Protein 2WNP (pdb70)

Foldseek 3Di:
DLVPFAAFQLSVVVVPPQCWAWDWHAFPVRDIDIFTWDNDPPNTRWTWQWKFAAQPDQQQDAPVCQQCKDDDSVHTIGNHLQVQQRSQVPAFKKKKKWFAAPVGDIKIWIFRGWHFHDVVLQRAIATHHTDDMLLDDWCVVLHRAHKDHQVRAREQDPDRQCVQQRHIGSAHNGGQAGQSFHPPHFFADRFQRARHNDSHRHGGTHTNMIIMIIHRD

Secondary structure (DSSP, 8-state):
-TTTS-SSHHHHHHTT--S-EEEEEE-TTS-EEEEEEE-SGGGS-EEEEEEESSS-S-----HHHHHH-EE-TTS-EE--HHHHHHHHHSS-EEEEEEEE-TTS-EEEEEES-EEE--GGGTT-EEE--EEE-TT---SGGGTTPPPBBTTB--SSSSS-HHHHTTS-B--SSS-SEETTSB---EE-SSSS-BSEETTTT-TTEE-SEEEEEEEE-

Solvent-accessible surface area: 9055 Å² total; per-residue (Å²): 98,28,98,104,10,14,66,28,0,68,39,8,31,96,130,38,108,147,147,62,19,68,32,65,0,40,1,70,114,59,98,83,24,56,0,22,0,14,13,120,40,59,63,0,0,0,2,3,2,0,51,3,45,88,33,84,23,91,5,58,76,55,20,56,19,0,64,136,16,25,46,43,88,165,11,0,8,2,16,0,3,49,12,2,56,18,12,4,53,68,79,59,10,16,0,21,0,19,1,17,4,74,115,46,78,140,37,66,0,33,0,118,38,3,94,2,10,57,65,93,83,77,1,47,0,58,20,21,71,69,69,18,32,70,0,21,56,2,0,71,58,1,62,93,16,73,0,0,0,75,91,57,67,19,19,103,20,135,38,36,0,0,106,132,26,61,0,0,0,2,0,18,100,18,20,26,0,0,0,0,1,49,33,48,127,0,108,20,164,50,123,3,12,0,0,0,0,28,57,35,83,24,71,106,17,0,0,75,22,0,39,0,0,8,46,59,101

Structure (mmCIF, N/CA/C/O backbone):
data_2WNP
#
_entry.id   2WNP
#
_cell.length_a   73.550
_cell.length_b   73.550
_cell.length_c   124.760
_cell.angle_alpha   90.00
_cell.angle_beta   90.00
_cell.angle_gamma   120.00
#
_symmetry.space_group_name_H-M   'H 3'
#
loop_
_entity.id
_entity.type
_entity.pdbx_description
1 polymer FICOLIN-1
2 non-polymer 'CALCIUM ION'
3 non-polymer 'ISOPROPYL ALCOHOL'
4 water water
#
loop_
_atom_site.group_PDB
_atom_site.id
_atom_site.type_symbol
_atom_site.label_atom_id
_atom_site.label_alt_id
_atom_site.label_comp_id
_atom_site.label_asym_id
_atom_site.label_entity_id
_atom_site.label_seq_id
_atom_site.pdbx_PDB_ins_code
_atom_site.Cartn_x
_atom_site.Cartn_y
_atom_site.Cartn_z
_atom_site.occupancy
_atom_site.B_iso_or_equiv
_atom_site.auth_seq_id
_atom_site.auth_comp_id
_atom_site.auth_asym_id
_atom_site.auth_atom_id
_atom_site.pdbx_PDB_model_num
ATOM 1 N N . SER A 1 1 ? 29.161 -18.956 -7.260 1.00 23.59 81 SER F N 1
ATOM 2 C CA . SER A 1 1 ? 28.821 -17.541 -7.599 1.00 23.32 81 SER F CA 1
ATOM 3 C C . SER A 1 1 ? 27.389 -17.204 -7.186 1.00 22.90 81 SER F C 1
ATOM 4 O O . SER A 1 1 ? 26.643 -18.077 -6.736 1.00 22.95 81 SER F O 1
ATOM 7 N N . CYS A 1 2 ? 27.014 -15.936 -7.357 1.00 22.25 82 CYS F N 1
ATOM 8 C CA . CYS A 1 2 ? 25.689 -15.431 -6.980 1.00 22.25 82 CYS F CA 1
ATOM 9 C C . CYS A 1 2 ? 24.536 -16.147 -7.691 1.00 22.38 82 CYS F C 1
ATOM 10 O O . CYS A 1 2 ? 23.450 -16.299 -7.127 1.00 22.58 82 CYS F O 1
ATOM 13 N N . ALA A 1 3 ? 24.782 -16.594 -8.922 1.00 22.55 83 ALA F N 1
ATOM 14 C CA . ALA A 1 3 ? 23.764 -17.268 -9.727 1.00 22.72 83 ALA F CA 1
ATOM 15 C C . ALA A 1 3 ? 23.219 -18.541 -9.077 1.00 22.59 83 ALA F C 1
ATOM 16 O O . ALA A 1 3 ? 22.031 -18.841 -9.194 1.00 23.26 83 ALA F O 1
ATOM 18 N N . THR A 1 4 ? 24.089 -19.278 -8.387 1.00 22.00 84 THR F N 1
ATOM 19 C CA . THR A 1 4 ? 23.730 -20.581 -7.818 1.00 21.44 84 THR F CA 1
ATOM 20 C C . THR A 1 4 ? 24.001 -20.674 -6.317 1.00 20.77 84 THR F C 1
ATOM 21 O O . THR A 1 4 ? 23.682 -21.688 -5.689 1.00 21.27 84 THR F O 1
ATOM 25 N N . GLY A 1 5 ? 24.594 -19.627 -5.750 1.00 19.70 85 GLY F N 1
ATOM 26 C CA . GLY A 1 5 ? 25.015 -19.642 -4.349 1.00 17.80 85 GLY F CA 1
ATOM 27 C C . GLY A 1 5 ? 23.866 -19.546 -3.361 1.00 16.47 85 GLY F C 1
ATOM 28 O O . GLY A 1 5 ? 22.780 -19.066 -3.699 1.00 16.65 85 GLY F O 1
ATOM 29 N N . PRO A 1 6 ? 24.103 -19.989 -2.113 1.00 15.11 86 PRO F N 1
ATOM 30 C CA . PRO A 1 6 ? 23.058 -19.916 -1.094 1.00 14.04 86 PRO F CA 1
ATOM 31 C C . PRO A 1 6 ? 22.799 -18.465 -0.683 1.00 13.43 86 PRO F C 1
ATOM 32 O O . PRO A 1 6 ? 23.715 -17.635 -0.749 1.00 12.91 86 PRO F O 1
ATOM 36 N N A ARG A 1 7 ? 21.568 -18.174 -0.267 0.50 13.46 87 ARG F N 1
ATOM 37 N N B ARG A 1 7 ? 21.564 -18.185 -0.268 0.50 13.26 87 ARG F N 1
ATOM 38 C CA A ARG A 1 7 ? 21.186 -16.820 0.148 0.50 13.61 87 ARG F CA 1
ATOM 39 C CA B ARG A 1 7 ? 21.132 -16.842 0.138 0.50 13.23 87 ARG F CA 1
ATOM 40 C C A ARG A 1 7 ? 21.250 -16.665 1.664 0.50 13.25 87 ARG F C 1
ATOM 41 C C B ARG A 1 7 ? 21.136 -16.673 1.656 0.50 13.00 87 ARG F C 1
ATOM 42 O O A ARG A 1 7 ? 21.321 -15.546 2.180 0.50 13.44 87 ARG F O 1
ATOM 43 O O B ARG A 1 7 ? 21.052 -15.554 2.168 0.50 13.03 87 ARG F O 1
ATOM 58 N N . ASN A 1 8 ? 21.207 -17.793 2.370 1.00 12.57 88 ASN F N 1
ATOM 59 C CA . ASN A 1 8 ? 21.121 -17.804 3.825 1.00 11.98 88 ASN F CA 1
ATOM 60 C C . ASN A 1 8 ? 21.487 -19.192 4.334 1.00 11.46 88 ASN F C 1
ATOM 61 O O . ASN A 1 8 ? 21.806 -20.090 3.543 1.00 11.59 88 ASN F O 1
ATOM 66 N N . CYS A 1 9 ? 21.437 -19.366 5.648 1.00 11.18 89 CYS F N 1
ATOM 67 C CA . CYS A 1 9 ? 21.843 -20.624 6.261 1.00 11.25 89 CYS F CA 1
ATOM 68 C C . CYS A 1 9 ? 20.849 -21.762 6.070 1.00 11.64 89 CYS F C 1
ATOM 69 O O . CYS A 1 9 ? 21.222 -22.934 6.146 1.00 11.33 89 CYS F O 1
ATOM 72 N N . LYS A 1 10 ? 19.585 -21.429 5.820 1.00 11.93 90 LYS F N 1
ATOM 73 C CA . LYS A 1 10 ? 18.596 -22.460 5.496 1.00 12.44 90 LYS F CA 1
ATOM 74 C C . LYS A 1 10 ? 18.900 -23.106 4.143 1.00 12.19 90 LYS F C 1
ATOM 75 O O . LYS A 1 10 ? 18.816 -24.324 4.018 1.00 12.42 90 LYS F O 1
ATOM 81 N N . ASP A 1 11 ? 19.285 -22.307 3.151 1.00 12.32 91 ASP F N 1
ATOM 82 C CA . ASP A 1 11 ? 19.750 -22.862 1.878 1.00 12.86 91 ASP F CA 1
ATOM 83 C C . ASP A 1 11 ? 20.912 -23.824 2.106 1.00 12.63 91 ASP F C 1
ATOM 84 O O . ASP A 1 11 ? 20.945 -24.907 1.526 1.00 13.41 91 ASP F O 1
ATOM 89 N N . LEU A 1 12 ? 21.857 -23.433 2.962 1.00 12.36 92 LEU F N 1
ATOM 90 C CA . LEU A 1 12 ? 23.022 -24.270 3.258 1.00 12.60 92 LEU F CA 1
ATOM 91 C C . LEU A 1 12 ? 22.626 -25.574 3.948 1.00 12.58 92 LEU F C 1
ATOM 92 O O . LEU A 1 12 ? 23.122 -26.642 3.589 1.00 12.42 92 LEU F O 1
ATOM 97 N N . LEU A 1 13 ? 21.718 -25.498 4.919 1.00 12.77 93 LEU F N 1
ATOM 98 C CA . LEU A 1 13 ? 21.203 -26.710 5.562 1.00 13.02 93 LEU F CA 1
ATOM 99 C C . LEU A 1 13 ? 20.562 -27.656 4.539 1.00 13.77 93 LEU F C 1
ATOM 100 O O . LEU A 1 13 ? 20.782 -28.873 4.582 1.00 13.83 93 LEU F O 1
ATOM 105 N N . ASP A 1 14 ? 19.794 -27.086 3.614 1.00 14.75 94 ASP F N 1
ATOM 106 C CA . ASP A 1 14 ? 19.110 -27.863 2.578 1.00 15.93 94 ASP F CA 1
ATOM 107 C C . ASP A 1 14 ? 20.094 -28.575 1.655 1.00 16.20 94 ASP F C 1
ATOM 108 O O . ASP A 1 14 ? 19.757 -29.610 1.075 1.00 17.00 94 ASP F O 1
ATOM 113 N N . ARG A 1 15 ? 21.295 -28.014 1.521 1.00 16.15 95 ARG F N 1
ATOM 114 C CA . ARG A 1 15 ? 22.359 -28.584 0.688 1.00 17.10 95 ARG F CA 1
ATOM 115 C C . ARG A 1 15 ? 23.267 -29.561 1.454 1.00 16.37 95 ARG F C 1
ATOM 116 O O . ARG A 1 15 ? 24.269 -30.036 0.910 1.00 17.11 95 ARG F O 1
ATOM 124 N N . GLY A 1 16 ? 22.925 -29.843 2.711 1.00 15.82 96 GLY F N 1
ATOM 125 C CA . GLY A 1 16 ? 23.624 -30.859 3.503 1.00 15.12 96 GLY F CA 1
ATOM 126 C C . GLY A 1 16 ? 24.774 -30.388 4.382 1.00 14.29 96 GLY F C 1
ATOM 127 O O . GLY A 1 16 ? 25.649 -31.182 4.739 1.00 14.49 96 GLY F O 1
ATOM 128 N N . TYR A 1 17 ? 24.783 -29.105 4.734 1.00 13.65 97 TYR F N 1
ATOM 129 C CA . TYR A 1 17 ? 25.742 -28.584 5.711 1.00 12.92 97 TYR F CA 1
ATOM 130 C C . TYR A 1 17 ? 25.104 -28.706 7.090 1.00 12.00 97 TYR F C 1
ATOM 131 O O . TYR A 1 17 ? 24.242 -27.899 7.457 1.00 12.25 97 TYR F O 1
ATOM 140 N N . PHE A 1 18 ? 25.501 -29.733 7.841 1.00 10.83 98 PHE F N 1
ATOM 141 C CA . PHE A 1 18 ? 24.812 -30.076 9.085 1.00 10.35 98 PHE F CA 1
ATOM 142 C C . PHE A 1 18 ? 25.482 -29.597 10.368 1.00 9.25 98 PHE F C 1
ATOM 143 O O . PHE A 1 18 ? 24.901 -29.704 11.445 1.00 9.38 98 PHE F O 1
ATOM 151 N N . LEU A 1 19 ? 26.708 -29.092 10.261 1.00 8.17 99 LEU F N 1
ATOM 152 C CA . LEU A 1 19 ? 27.425 -28.570 11.421 1.00 7.74 99 LEU F CA 1
ATOM 153 C C . LEU A 1 19 ? 27.400 -27.052 11.412 1.00 7.74 99 LEU F C 1
ATOM 154 O O . LEU A 1 19 ? 27.547 -26.420 10.362 1.00 8.21 99 LEU F O 1
ATOM 159 N N . SER A 1 20 ? 27.236 -26.473 12.592 1.00 7.52 100 SER F N 1
ATOM 160 C CA . SER A 1 20 ? 27.296 -25.018 12.710 1.00 7.41 100 SER F CA 1
ATOM 161 C C . SER A 1 20 ? 28.681 -24.497 12.314 1.00 7.64 100 SER F C 1
ATOM 162 O O . SER A 1 20 ? 29.695 -25.173 12.514 1.00 8.43 100 SER F O 1
ATOM 165 N N . GLY A 1 21 ? 28.723 -23.302 11.737 1.00 7.75 101 GLY F N 1
ATOM 166 C CA . GLY A 1 21 ? 29.994 -22.697 11.348 1.00 8.03 101 GLY F CA 1
ATOM 167 C C . GLY A 1 21 ? 29.816 -21.604 10.329 1.00 7.95 101 GLY F C 1
ATOM 168 O O . GLY A 1 21 ? 28.689 -21.304 9.925 1.00 7.87 101 GLY F O 1
ATOM 169 N N . TRP A 1 22 ? 30.936 -21.025 9.910 1.00 7.77 102 TRP F N 1
ATOM 170 C CA . TRP A 1 22 ? 30.929 -19.875 9.005 1.00 8.38 102 TRP F CA 1
ATOM 171 C C . TRP A 1 22 ? 30.930 -20.309 7.542 1.00 9.11 102 TRP F C 1
ATOM 172 O O . TRP A 1 22 ? 31.733 -21.150 7.131 1.00 9.75 102 TRP F O 1
ATOM 183 N N . HIS A 1 23 ? 30.008 -19.743 6.773 1.00 9.67 103 HIS F N 1
ATOM 184 C CA . HIS A 1 23 ? 29.820 -20.094 5.372 1.00 10.87 103 HIS F CA 1
ATOM 185 C C . HIS A 1 23 ? 29.568 -18.815 4.566 1.00 11.19 103 HIS F C 1
ATOM 186 O O . HIS A 1 23 ? 29.064 -17.827 5.100 1.00 11.26 103 HIS F O 1
ATOM 193 N N . THR A 1 24 ? 29.896 -18.842 3.277 1.00 11.65 104 THR F N 1
ATOM 194 C CA . THR A 1 24 ? 29.612 -17.727 2.376 1.00 12.21 104 THR F CA 1
ATOM 195 C C . THR A 1 24 ? 28.179 -17.799 1.856 1.00 11.82 104 THR F C 1
ATOM 196 O O . THR A 1 24 ? 27.728 -18.851 1.389 1.00 12.03 104 THR F O 1
ATOM 200 N N A ILE A 1 25 ? 27.469 -16.676 1.953 0.50 11.30 105 ILE F N 1
ATOM 201 N N B ILE A 1 25 ? 27.459 -16.684 1.964 0.50 11.34 105 ILE F N 1
ATOM 202 C CA A ILE A 1 25 ? 26.159 -16.516 1.320 0.50 11.25 105 ILE F CA 1
ATOM 203 C CA B ILE A 1 25 ? 26.162 -16.531 1.304 0.50 11.32 105 ILE F CA 1
ATOM 204 C C A ILE A 1 25 ? 26.192 -15.303 0.389 0.50 11.15 105 ILE F C 1
ATOM 205 C C B ILE A 1 25 ? 26.197 -15.313 0.381 0.50 11.19 105 ILE F C 1
ATOM 206 O O A ILE A 1 25 ? 27.120 -14.494 0.452 0.50 11.00 105 ILE F O 1
ATOM 207 O O B ILE A 1 25 ? 27.128 -14.508 0.446 0.50 11.03 105 ILE F O 1
ATOM 216 N N . TYR A 1 26 ? 25.184 -15.192 -0.474 1.00 11.26 106 TYR F N 1
ATOM 217 C CA . TYR A 1 26 ? 25.082 -14.076 -1.413 1.00 11.82 106 TYR F CA 1
ATOM 218 C C . TYR A 1 26 ? 23.852 -13.257 -1.093 1.00 11.82 106 TYR F C 1
ATOM 219 O O . TYR A 1 26 ? 22.732 -13.767 -1.085 1.00 12.39 106 TYR F O 1
ATOM 228 N N . LEU A 1 27 ? 24.083 -11.983 -0.801 1.00 11.60 107 LEU F N 1
ATOM 229 C CA . LEU A 1 27 ? 23.011 -11.050 -0.484 1.00 12.12 107 LEU F CA 1
ATOM 230 C C . LEU A 1 27 ? 22.208 -10.712 -1.756 1.00 12.80 107 LEU F C 1
ATOM 231 O O . LEU A 1 27 ? 22.631 -11.066 -2.861 1.00 12.52 107 LEU F O 1
ATOM 236 N N . PRO A 1 28 ? 21.027 -10.079 -1.608 1.00 13.49 108 PRO F N 1
ATOM 237 C CA . PRO A 1 28 ? 20.177 -9.804 -2.781 1.00 13.94 108 PRO F CA 1
ATOM 238 C C . PRO A 1 28 ? 20.846 -9.092 -3.969 1.00 14.17 108 PRO F C 1
ATOM 239 O O . PRO A 1 28 ? 20.493 -9.373 -5.119 1.00 14.99 108 PRO F O 1
ATOM 243 N N . ASP A 1 29 ? 21.796 -8.195 -3.706 1.00 14.29 109 ASP F N 1
ATOM 244 C CA . ASP A 1 29 ? 22.518 -7.497 -4.778 1.00 14.54 109 ASP F CA 1
ATOM 245 C C . ASP A 1 29 ? 23.793 -8.228 -5.216 1.00 14.34 109 ASP F C 1
ATOM 246 O O . ASP A 1 29 ? 24.622 -7.672 -5.951 1.00 15.01 109 ASP F O 1
ATOM 251 N N . CYS A 1 30 ? 23.935 -9.468 -4.736 1.00 14.00 110 CYS F N 1
ATOM 252 C CA . CYS A 1 30 ? 25.047 -10.379 -5.051 1.00 13.82 110 CYS F CA 1
ATOM 253 C C . CYS A 1 30 ? 26.312 -10.193 -4.223 1.00 13.25 110 CYS F C 1
ATOM 254 O O . CYS A 1 30 ? 27.293 -10.913 -4.429 1.00 13.05 110 CYS F O 1
ATOM 257 N N . ARG A 1 31 ? 26.297 -9.242 -3.294 1.00 12.82 111 ARG F N 1
ATOM 258 C CA . ARG A 1 31 ? 27.446 -9.052 -2.418 1.00 12.54 111 ARG F CA 1
ATOM 259 C C . ARG A 1 31 ? 27.657 -10.310 -1.565 1.00 12.28 111 ARG F C 1
ATOM 260 O 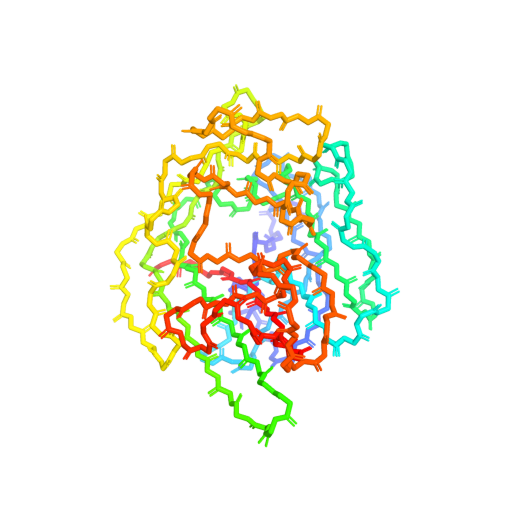O . ARG A 1 31 ? 26.733 -10.736 -0.872 1.00 11.98 111 ARG F O 1
ATOM 268 N N . PRO A 1 32 ? 28.854 -10.920 -1.642 1.00 12.39 112 PRO F N 1
ATOM 269 C CA . PRO A 1 32 ? 29.112 -12.091 -0.802 1.00 12.29 112 PRO F CA 1
ATOM 270 C C . PRO A 1 32 ? 29.381 -11.695 0.648 1.00 11.67 112 PRO F C 1
ATOM 271 O O . PRO A 1 32 ? 30.021 -10.679 0.901 1.00 12.23 112 PRO F O 1
ATOM 275 N N . LEU A 1 33 ? 28.882 -12.499 1.583 1.00 10.74 113 LEU F N 1
ATOM 276 C CA . LEU A 1 33 ? 29.088 -12.254 3.009 1.00 9.87 113 LEU F CA 1
ATOM 277 C C . LEU A 1 33 ? 29.315 -13.573 3.734 1.00 9.88 113 LEU F C 1
ATOM 278 O O . LEU A 1 33 ? 28.591 -14.534 3.506 1.00 10.40 113 LEU F O 1
ATOM 283 N N . THR A 1 34 ? 30.320 -13.596 4.606 1.00 9.91 114 THR F N 1
ATOM 284 C CA . THR A 1 34 ? 30.568 -14.762 5.456 1.00 10.06 114 THR F CA 1
ATOM 285 C C . THR A 1 34 ? 29.716 -14.649 6.720 1.00 9.14 114 THR F C 1
ATOM 286 O O . THR A 1 34 ? 29.821 -13.667 7.458 1.00 9.41 114 THR F O 1
ATOM 290 N N . VAL A 1 35 ? 28.865 -15.648 6.941 1.00 8.89 115 VAL F N 1
ATOM 291 C CA . VAL A 1 35 ? 27.932 -15.633 8.075 1.00 8.61 115 VAL F CA 1
ATOM 292 C C . VAL A 1 35 ? 28.031 -16.895 8.914 1.00 8.19 115 VAL F C 1
ATOM 293 O O . VAL A 1 35 ? 28.473 -17.943 8.440 1.00 8.51 115 VAL F O 1
ATOM 297 N N . LEU A 1 36 ? 27.636 -16.777 10.179 1.00 7.75 116 LEU F N 1
ATOM 298 C CA . LEU A 1 36 ? 27.579 -17.913 11.080 1.00 7.32 116 LEU F CA 1
ATOM 299 C C . LEU A 1 36 ? 26.224 -18.609 11.006 1.00 7.83 116 LEU F C 1
ATOM 300 O O . LEU A 1 36 ? 25.178 -18.004 11.287 1.00 8.30 116 LEU F O 1
ATOM 305 N N . CYS A 1 37 ? 26.258 -19.888 10.659 1.00 7.91 117 CYS F N 1
ATOM 306 C CA . CYS A 1 37 ? 25.060 -20.720 10.639 1.00 8.47 117 CYS F CA 1
ATOM 307 C C . CYS A 1 37 ? 24.950 -21.559 11.894 1.00 8.32 117 CYS F C 1
ATOM 308 O O . CYS A 1 37 ? 25.891 -22.268 12.248 1.00 9.23 117 CYS F O 1
ATOM 311 N N . ASP A 1 38 ? 23.805 -21.471 12.568 1.00 8.18 118 ASP F N 1
ATOM 312 C CA . ASP A 1 38 ? 23.481 -22.377 13.659 1.00 8.58 118 ASP F CA 1
ATOM 313 C C . ASP A 1 38 ? 22.625 -23.500 13.069 1.00 8.93 118 ASP F C 1
ATOM 314 O O . ASP A 1 38 ? 21.430 -23.314 12.785 1.00 9.24 118 ASP F O 1
ATOM 319 N N . MET A 1 39 ? 23.256 -24.651 12.862 1.00 9.53 119 MET F N 1
ATOM 320 C CA . MET A 1 39 ? 22.593 -25.805 12.244 1.00 10.14 119 MET F CA 1
ATOM 321 C C . MET A 1 39 ? 22.031 -26.769 13.277 1.00 11.14 119 MET F C 1
ATOM 322 O O . MET A 1 39 ? 21.423 -27.781 12.913 1.00 11.68 119 MET F O 1
ATOM 327 N N . ASP A 1 40 ? 22.208 -26.446 14.553 1.00 12.12 120 ASP F N 1
ATOM 328 C CA . ASP A 1 40 ? 21.836 -27.344 15.639 1.00 13.98 120 ASP F CA 1
ATOM 329 C C . ASP A 1 40 ? 20.517 -26.941 16.304 1.00 14.32 120 ASP F C 1
ATOM 330 O O . ASP A 1 40 ? 19.569 -27.734 16.359 1.00 15.36 120 ASP F O 1
ATOM 335 N N . THR A 1 41 ? 20.446 -25.709 16.794 1.00 14.09 121 THR F N 1
ATOM 336 C CA . THR A 1 41 ? 19.303 -25.275 17.598 1.00 13.92 121 THR F CA 1
ATOM 337 C C . THR A 1 41 ? 18.007 -25.305 16.798 1.00 13.56 121 THR F C 1
ATOM 338 O O . THR A 1 41 ? 17.950 -24.793 15.683 1.00 12.96 121 THR F O 1
ATOM 342 N N . ASP A 1 42 ? 16.983 -25.931 17.384 1.00 13.73 122 ASP F N 1
ATOM 343 C CA . ASP A 1 42 ? 15.604 -25.814 16.919 1.00 14.21 122 ASP F CA 1
ATOM 344 C C . ASP A 1 42 ? 15.498 -26.012 15.402 1.00 14.25 122 ASP F C 1
ATOM 345 O O . ASP A 1 42 ? 15.003 -25.151 14.680 1.00 14.74 122 ASP F O 1
ATOM 350 N N . GLY A 1 43 ? 15.987 -27.156 14.926 1.00 13.98 123 GLY F N 1
ATOM 351 C CA . GLY A 1 43 ? 15.899 -27.505 13.504 1.00 14.00 123 GLY F CA 1
ATOM 352 C C . GLY A 1 43 ? 17.018 -27.010 12.596 1.00 13.60 123 GLY F C 1
ATOM 353 O O . GLY A 1 43 ? 17.138 -27.448 11.450 1.00 14.42 123 GLY F O 1
ATOM 354 N N . GLY A 1 44 ? 17.838 -26.089 13.092 1.00 12.90 124 GLY F N 1
ATOM 355 C CA . GLY A 1 44 ? 18.945 -25.553 12.305 1.00 12.62 124 GLY F CA 1
ATOM 356 C C . GLY A 1 44 ? 18.523 -24.596 11.211 1.00 12.14 124 GLY F C 1
ATOM 357 O O . GLY A 1 44 ? 17.341 -24.255 11.086 1.00 12.75 124 GLY F O 1
ATOM 358 N N . GLY A 1 45 ? 19.490 -24.159 10.413 1.00 11.79 125 GLY F N 1
ATOM 359 C CA . GLY A 1 45 ? 19.233 -23.230 9.325 1.00 11.29 125 GLY F CA 1
ATOM 360 C C . GLY A 1 45 ? 19.114 -21.769 9.730 1.00 10.41 125 GLY F C 1
ATOM 361 O O . GLY A 1 45 ? 18.626 -20.952 8.952 1.00 10.85 125 GLY F O 1
ATOM 362 N N . TRP A 1 46 ? 19.572 -21.442 10.941 1.00 9.67 126 TRP F N 1
ATOM 363 C CA . TRP A 1 46 ? 19.541 -20.068 11.459 1.00 9.39 126 TRP F CA 1
ATOM 364 C C . TRP A 1 46 ? 20.824 -19.300 11.111 1.00 9.01 126 TRP F C 1
ATOM 365 O O . TRP A 1 46 ? 21.942 -19.815 11.274 1.00 9.70 126 TRP F O 1
ATOM 376 N N . THR A 1 47 ? 20.665 -18.068 10.638 1.00 8.68 127 THR F N 1
ATOM 377 C CA . THR A 1 47 ? 21.792 -17.183 10.383 1.00 9.06 127 THR F CA 1
ATOM 378 C C . THR A 1 47 ? 21.948 -16.289 11.609 1.00 8.81 127 THR F C 1
ATOM 379 O O . THR A 1 47 ? 21.029 -15.530 11.948 1.00 8.43 127 THR F O 1
ATOM 383 N N . VAL A 1 48 ? 23.100 -16.384 12.278 1.00 8.09 128 VAL F N 1
ATOM 384 C CA . VAL A 1 48 ? 23.329 -15.688 13.547 1.00 8.38 128 VAL F CA 1
ATOM 385 C C . VAL A 1 48 ? 23.900 -14.297 13.290 1.00 7.90 128 VAL F C 1
ATOM 386 O O . VAL A 1 48 ? 24.962 -14.168 12.658 1.00 8.57 128 VAL F O 1
ATOM 390 N N . PHE A 1 49 ? 23.222 -13.256 13.777 1.00 7.22 129 PHE F N 1
ATOM 391 C CA . PHE A 1 49 ? 23.724 -11.896 13.567 1.00 7.29 129 PHE F CA 1
ATOM 392 C C . PHE A 1 49 ? 24.273 -11.213 14.812 1.00 7.01 129 PHE F C 1
ATOM 393 O O . PHE A 1 49 ? 24.867 -10.135 14.711 1.00 6.88 129 PHE F O 1
ATOM 401 N N . GLN A 1 50 ? 24.080 -11.826 15.979 1.00 6.80 130 GLN F N 1
ATOM 402 C CA . GLN A 1 50 ? 24.641 -11.308 17.229 1.00 6.97 130 GLN F CA 1
ATOM 403 C C . GLN A 1 50 ? 25.028 -12.488 18.098 1.00 6.91 130 GLN F C 1
ATOM 404 O O . GLN A 1 50 ? 24.280 -13.463 18.196 1.00 7.23 130 GLN F O 1
ATOM 410 N N A ARG A 1 51 ? 26.203 -12.382 18.713 0.50 7.79 131 ARG F N 1
ATOM 411 N N B ARG A 1 51 ? 26.200 -12.403 18.723 0.50 7.26 131 ARG F N 1
ATOM 412 C CA A ARG A 1 51 ? 26.678 -13.385 19.653 0.50 8.76 131 ARG F CA 1
ATOM 413 C CA B ARG A 1 51 ? 26.643 -13.443 19.650 0.50 7.69 131 ARG F CA 1
ATOM 414 C C A ARG A 1 51 ? 27.429 -12.712 20.794 0.50 8.80 131 ARG F C 1
ATOM 415 C C B ARG A 1 51 ? 27.490 -12.858 20.776 0.50 8.15 131 ARG F C 1
ATOM 416 O O A ARG A 1 51 ? 28.316 -11.877 20.568 0.50 8.92 131 ARG F O 1
ATOM 417 O O B ARG A 1 51 ? 28.524 -12.241 20.512 0.50 8.26 131 ARG F O 1
ATOM 432 N N . ARG A 1 52 ? 27.038 -13.056 22.020 1.00 8.72 132 ARG F N 1
ATOM 433 C CA . ARG A 1 52 ? 27.792 -12.703 23.242 1.00 9.48 132 ARG F CA 1
ATOM 434 C C . ARG A 1 52 ? 28.000 -14.022 23.996 1.00 9.70 132 ARG F C 1
ATOM 435 O O . ARG A 1 52 ? 27.092 -14.868 24.029 1.00 9.39 132 ARG F O 1
ATOM 443 N N A MET A 1 53 ? 29.148 -14.165 24.656 0.50 10.50 133 MET F N 1
ATOM 444 N N B MET A 1 53 ? 29.189 -14.207 24.569 0.50 9.78 133 MET F N 1
ATOM 445 C CA A MET A 1 53 ? 29.475 -15.413 25.353 0.50 12.34 133 MET F CA 1
ATOM 446 C CA B MET A 1 53 ? 29.480 -15.438 25.310 0.50 10.50 133 MET F CA 1
ATOM 447 C C A MET A 1 53 ? 30.445 -15.261 26.529 0.50 11.49 133 MET F C 1
ATOM 448 C C B MET A 1 53 ? 30.618 -15.388 26.345 0.50 10.71 133 MET F C 1
ATOM 449 O O A MET A 1 53 ? 30.420 -16.065 27.471 0.50 11.34 133 MET F O 1
ATOM 450 O O B MET A 1 53 ? 30.846 -16.385 27.039 0.50 10.51 133 MET F O 1
ATOM 459 N N . ASP A 1 54 ? 31.302 -14.247 26.471 1.00 10.95 134 ASP F N 1
ATOM 460 C CA . ASP A 1 54 ? 32.389 -14.116 27.468 1.00 11.58 134 ASP F CA 1
ATOM 461 C C . ASP A 1 54 ? 32.847 -12.712 27.841 1.00 11.59 134 ASP F C 1
ATOM 462 O O . ASP A 1 54 ? 33.712 -12.562 28.708 1.00 12.29 134 ASP F O 1
ATOM 467 N N . GLY A 1 55 ? 32.299 -11.683 27.201 1.00 10.88 135 GLY F N 1
ATOM 468 C CA . GLY A 1 55 ? 32.682 -10.309 27.507 1.00 10.98 135 GLY F CA 1
ATOM 469 C C . GLY A 1 55 ? 34.007 -9.844 26.937 1.00 11.43 135 GLY F C 1
ATOM 470 O O . GLY A 1 55 ? 34.492 -8.766 27.291 1.00 12.01 135 GLY F O 1
ATOM 471 N N . SER A 1 56 ? 34.577 -10.642 26.038 1.00 11.06 136 SER F N 1
ATOM 472 C CA . SER A 1 56 ? 35.855 -10.307 25.403 1.00 12.00 136 SER F CA 1
ATOM 473 C C . SER A 1 56 ? 35.785 -9.113 24.453 1.00 11.99 136 SER F C 1
ATOM 474 O O . SER A 1 56 ? 36.805 -8.464 24.210 1.00 13.01 136 SER F O 1
ATOM 477 N N . VAL A 1 57 ? 34.600 -8.836 23.908 1.00 11.70 137 VAL F N 1
ATOM 478 C CA . VAL A 1 57 ? 34.419 -7.761 22.937 1.00 11.19 137 VAL F CA 1
ATOM 479 C C . VAL A 1 57 ? 33.606 -6.597 23.519 1.00 11.42 137 VAL F C 1
ATOM 480 O O . VAL A 1 57 ? 32.566 -6.796 24.138 1.00 11.08 137 VAL F O 1
ATOM 484 N N . ASP A 1 58 ? 34.107 -5.381 23.319 1.00 11.46 138 ASP F N 1
ATOM 485 C CA . ASP A 1 58 ? 33.410 -4.154 23.708 1.00 11.66 138 ASP F CA 1
ATOM 486 C C . ASP A 1 58 ? 32.231 -3.918 22.762 1.00 11.04 138 ASP F C 1
ATOM 487 O O . ASP A 1 58 ? 32.422 -3.796 21.554 1.00 11.70 138 ASP F O 1
ATOM 492 N N . PHE A 1 59 ? 31.014 -3.864 23.313 1.00 10.30 139 PHE F N 1
ATOM 493 C CA . PHE A 1 59 ? 29.800 -3.575 22.534 1.00 9.90 139 PHE F CA 1
ATOM 494 C C . PHE A 1 59 ? 29.308 -2.124 22.638 1.00 9.78 139 PHE F C 1
ATOM 495 O O . PHE A 1 59 ? 28.330 -1.754 21.991 1.00 9.61 139 PHE F O 1
ATOM 50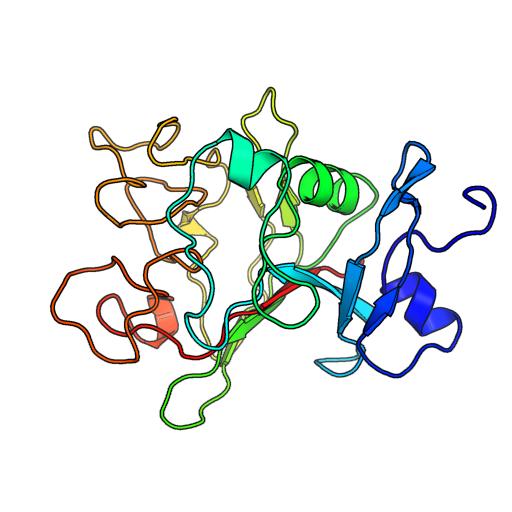3 N N . TYR A 1 60 ? 29.994 -1.302 23.432 1.00 10.00 1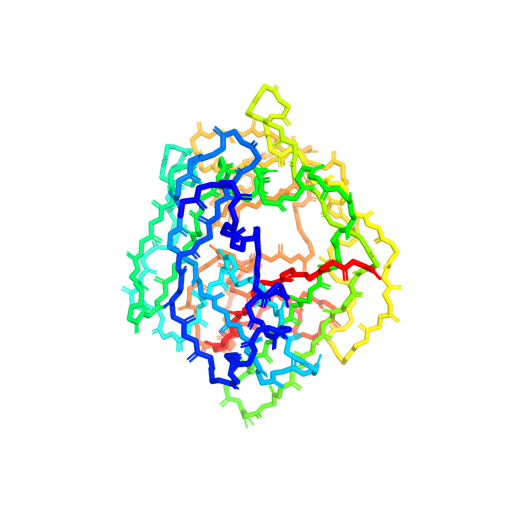40 TYR F N 1
ATOM 504 C CA . TYR A 1 60 ? 29.572 0.088 23.600 1.00 10.30 140 TYR F CA 1
ATOM 505 C C . TYR A 1 60 ? 30.194 0.943 22.501 1.00 10.64 140 TYR F C 1
ATOM 506 O O . TYR A 1 60 ? 31.127 1.726 22.735 1.00 10.95 140 TYR F O 1
ATOM 515 N N . ARG A 1 61 ? 29.673 0.769 21.290 1.00 10.57 141 ARG F N 1
ATOM 516 C CA . ARG A 1 61 ? 30.274 1.332 20.085 1.00 11.26 141 ARG F CA 1
ATOM 517 C C . ARG A 1 61 ? 29.356 2.301 19.356 1.00 11.39 141 ARG F C 1
ATOM 518 O O . ARG A 1 61 ? 28.151 2.364 19.639 1.00 10.96 141 ARG F O 1
ATOM 526 N N . ASP A 1 62 ? 29.939 3.049 18.416 1.00 11.44 142 ASP F N 1
ATOM 527 C CA . ASP A 1 62 ? 29.222 4.099 17.703 1.00 11.98 142 ASP F CA 1
ATOM 528 C C . ASP A 1 62 ? 28.440 3.615 16.477 1.00 11.53 142 ASP F C 1
ATOM 529 O O . ASP A 1 62 ? 28.461 2.422 16.129 1.00 11.50 142 ASP F O 1
ATOM 534 N N . TRP A 1 63 ? 27.757 4.560 15.831 1.00 11.02 143 TRP F N 1
ATOM 535 C CA . TRP A 1 63 ? 26.905 4.283 14.679 1.00 10.70 143 TRP F CA 1
ATOM 536 C C . TRP A 1 63 ? 27.659 3.564 13.566 1.00 10.87 143 TRP F C 1
ATOM 537 O O . TRP A 1 63 ? 27.170 2.576 13.011 1.00 11.10 143 TRP F O 1
ATOM 548 N N . ALA A 1 64 ? 28.847 4.069 13.247 1.00 11.27 144 ALA F N 1
ATOM 549 C CA . ALA A 1 64 ? 29.661 3.502 12.182 1.00 11.09 144 ALA F CA 1
ATOM 550 C C . ALA A 1 64 ? 30.014 2.037 12.454 1.00 10.53 144 ALA F C 1
ATOM 551 O O . ALA A 1 64 ? 29.950 1.199 11.547 1.00 10.96 144 ALA F O 1
ATOM 553 N N . ALA A 1 65 ? 30.367 1.738 13.702 1.00 10.08 145 ALA F N 1
ATOM 554 C CA . ALA A 1 65 ? 30.712 0.370 14.096 1.00 9.84 145 ALA F CA 1
ATOM 555 C C . ALA A 1 65 ? 29.525 -0.584 13.951 1.00 9.55 145 ALA F C 1
ATOM 556 O O . ALA A 1 65 ? 29.669 -1.683 13.404 1.00 10.23 145 ALA F O 1
ATOM 558 N N . TYR A 1 66 ? 28.355 -0.159 14.433 1.00 8.71 146 TYR F N 1
ATOM 559 C CA . TYR A 1 66 ? 27.160 -0.990 14.317 1.00 8.80 146 TYR F CA 1
ATOM 560 C C . TYR A 1 66 ? 26.685 -1.125 12.878 1.00 9.19 146 TYR F C 1
ATOM 561 O O . TYR A 1 66 ? 26.106 -2.143 12.506 1.00 9.37 146 TYR F O 1
ATOM 570 N N . LYS A 1 67 ? 26.932 -0.094 12.073 1.00 9.82 147 LYS F N 1
ATOM 571 C CA . LYS A 1 67 ? 26.573 -0.100 10.664 1.00 9.99 147 LYS F CA 1
ATOM 572 C C . LYS A 1 67 ? 27.360 -1.163 9.880 1.00 9.77 147 LYS F C 1
ATOM 573 O O . LYS A 1 67 ? 26.778 -1.921 9.096 1.00 10.06 147 LYS F O 1
ATOM 579 N N . GLN A 1 68 ? 28.669 -1.226 10.118 1.00 9.87 148 GLN F N 1
ATOM 580 C CA . GLN A 1 68 ? 29.527 -2.141 9.360 1.00 10.46 148 GLN F CA 1
ATOM 581 C C . GLN A 1 68 ? 29.727 -3.523 9.991 1.00 9.70 148 GLN F C 1
ATOM 582 O O . GLN A 1 68 ? 30.078 -4.471 9.283 1.00 9.84 148 GLN F O 1
ATOM 588 N N . GLY A 1 69 ? 29.511 -3.625 11.303 1.00 8.98 149 GLY F N 1
ATOM 589 C CA . GLY A 1 69 ? 29.730 -4.870 12.041 1.00 9.36 149 GLY F CA 1
ATOM 590 C C . GLY A 1 69 ? 31.092 -4.855 12.707 1.00 8.67 149 GLY F C 1
ATOM 591 O O . GLY A 1 69 ? 31.998 -4.135 12.275 1.00 9.51 149 GLY F O 1
ATOM 592 N N . PHE A 1 70 ? 31.244 -5.641 13.771 1.00 8.28 150 PHE F N 1
ATOM 593 C CA . PHE A 1 70 ? 32.501 -5.689 14.516 1.00 8.10 150 PHE F CA 1
ATOM 594 C C . PHE A 1 70 ? 32.575 -6.966 15.343 1.00 7.91 150 PHE F C 1
ATOM 595 O O . PHE A 1 70 ? 31.552 -7.616 15.588 1.00 7.93 150 PHE F O 1
ATOM 603 N N . GLY A 1 71 ? 33.787 -7.317 15.765 1.00 8.27 151 GLY F N 1
ATOM 604 C CA . GLY A 1 71 ? 34.004 -8.518 16.552 1.00 8.29 151 GLY F CA 1
ATOM 605 C C . GLY A 1 71 ? 34.765 -9.586 15.804 1.00 8.14 151 GLY F C 1
ATOM 606 O O . GLY A 1 71 ? 35.535 -9.300 14.876 1.00 8.18 151 GLY F O 1
ATOM 607 N N . SER A 1 72 ? 34.531 -10.833 16.205 1.00 7.81 152 SER F N 1
ATOM 608 C CA . SER A 1 72 ? 35.333 -11.954 15.738 1.00 7.80 152 SER F CA 1
ATOM 609 C C . SER A 1 72 ? 34.505 -13.181 15.414 1.00 7.40 152 SER F C 1
ATOM 610 O O . SER A 1 72 ? 33.620 -13.576 16.181 1.00 8.06 152 SER F O 1
ATOM 613 N N . GLN A 1 73 ? 34.855 -13.819 14.298 1.00 7.30 153 GLN F N 1
ATOM 614 C CA . GLN A 1 73 ? 34.233 -15.083 13.936 1.00 7.65 153 GLN F CA 1
ATOM 615 C C . GLN A 1 73 ? 34.519 -16.169 14.969 1.00 7.85 153 GLN F C 1
ATOM 616 O O . GLN A 1 73 ? 33.765 -17.130 15.095 1.00 8.41 153 GLN F O 1
ATOM 622 N N . LEU A 1 74 ? 35.607 -15.998 15.712 1.00 8.50 154 LEU F N 1
ATOM 623 C CA . LEU A 1 74 ? 36.007 -16.973 16.726 1.00 9.26 154 LEU F CA 1
ATOM 624 C C . LEU A 1 74 ? 35.266 -16.766 18.046 1.00 9.55 154 LEU F C 1
ATOM 625 O O . LEU A 1 74 ? 35.367 -17.593 18.950 1.00 10.50 154 LEU F O 1
ATOM 630 N N . GLY A 1 75 ? 34.502 -15.681 18.147 1.00 9.19 155 GLY F N 1
ATOM 631 C CA . GLY A 1 75 ? 33.853 -15.343 19.409 1.00 9.22 155 GLY F CA 1
ATOM 632 C C . GLY A 1 75 ? 32.652 -14.438 19.254 1.00 8.21 155 GLY F C 1
ATOM 633 O O . GLY A 1 75 ? 31.683 -14.775 18.558 1.00 8.65 155 GLY F O 1
ATOM 634 N N . GLU A 1 76 ? 32.723 -13.284 19.904 1.00 8.13 156 GLU F N 1
ATOM 635 C CA . GLU A 1 76 ? 31.584 -12.365 19.967 1.00 7.84 156 GLU F CA 1
ATOM 636 C C . GLU A 1 76 ? 31.567 -11.412 18.779 1.00 7.69 156 GLU F C 1
ATOM 637 O O . GLU A 1 76 ? 32.627 -10.969 18.326 1.00 7.46 156 GLU F O 1
ATOM 643 N N . PHE A 1 77 ? 30.365 -11.081 18.300 1.00 6.99 157 PHE F N 1
ATOM 644 C CA . PHE A 1 77 ? 30.242 -10.175 17.157 1.00 7.04 157 PHE F CA 1
ATOM 645 C C . PHE A 1 77 ? 28.849 -9.571 17.037 1.00 7.14 157 PHE F C 1
ATOM 646 O O . PHE A 1 77 ? 27.857 -10.107 17.558 1.00 7.46 157 PHE F O 1
ATOM 654 N N . TRP A 1 78 ? 28.811 -8.460 16.305 1.00 7.03 158 TRP F N 1
ATOM 655 C CA . TRP A 1 78 ? 27.591 -7.909 15.709 1.00 7.34 158 TRP F CA 1
ATOM 656 C C . TRP A 1 78 ? 27.820 -7.920 14.200 1.00 7.44 158 TRP F C 1
ATOM 657 O O . TRP A 1 78 ? 28.809 -7.359 13.726 1.00 7.63 158 TRP F O 1
ATOM 668 N N . LEU A 1 79 ? 26.926 -8.556 13.447 1.00 6.94 159 LEU F N 1
ATOM 669 C CA . LEU A 1 79 ? 27.179 -8.786 12.019 1.00 7.58 159 LEU F CA 1
ATOM 670 C C . LEU A 1 79 ? 27.190 -7.497 11.198 1.00 8.01 159 LEU F C 1
ATOM 671 O O . LEU A 1 79 ? 27.847 -7.440 10.151 1.00 8.39 159 LEU F O 1
ATOM 676 N N . GLY A 1 80 ? 26.452 -6.487 11.652 1.00 7.69 160 GLY F N 1
ATOM 677 C CA . GLY A 1 80 ? 26.408 -5.193 10.970 1.00 7.94 160 GLY F CA 1
ATOM 678 C C . GLY A 1 80 ? 25.013 -4.878 10.475 1.00 7.89 160 GLY F C 1
ATOM 679 O O . GLY A 1 80 ? 24.331 -5.737 9.923 1.00 8.34 160 GLY F O 1
ATOM 680 N N . ASN A 1 81 ? 24.589 -3.629 10.653 1.00 8.13 161 ASN F N 1
ATOM 681 C CA . ASN A 1 81 ? 23.221 -3.236 10.320 1.00 8.56 161 ASN F CA 1
ATOM 682 C C . ASN A 1 81 ? 22.921 -3.255 8.819 1.00 8.82 161 ASN F C 1
ATOM 683 O O . ASN A 1 81 ? 21.833 -3.654 8.415 1.00 8.92 161 ASN F O 1
ATOM 688 N N . ASP A 1 82 ? 23.882 -2.853 7.987 1.00 9.29 162 ASP F N 1
ATOM 689 C CA . ASP A 1 82 ? 23.691 -2.988 6.537 1.00 9.91 162 ASP F CA 1
ATOM 690 C C . ASP A 1 82 ? 23.492 -4.459 6.162 1.00 9.87 162 ASP F C 1
ATOM 691 O O . ASP A 1 82 ? 22.615 -4.798 5.365 1.00 10.26 162 ASP F O 1
ATOM 696 N N . ASN A 1 83 ? 24.300 -5.339 6.755 1.00 9.44 163 ASN F N 1
ATOM 697 C CA . ASN A 1 83 ? 24.185 -6.774 6.520 1.00 9.26 163 ASN F CA 1
ATOM 698 C C . ASN A 1 83 ? 22.849 -7.345 6.986 1.00 9.33 163 ASN F C 1
ATOM 699 O O . ASN A 1 83 ? 22.218 -8.124 6.276 1.00 9.89 163 ASN F O 1
ATOM 704 N N . ILE A 1 84 ? 22.415 -6.947 8.185 1.00 9.23 164 ILE F N 1
ATOM 705 C CA . ILE A 1 84 ? 21.146 -7.434 8.735 1.00 9.54 164 ILE F CA 1
ATOM 706 C C . ILE A 1 84 ? 19.956 -6.945 7.890 1.00 9.72 164 ILE F C 1
ATOM 707 O O . ILE A 1 84 ? 19.037 -7.714 7.596 1.00 10.06 164 ILE F O 1
ATOM 712 N N . HIS A 1 85 ? 19.989 -5.676 7.486 1.00 10.00 165 HIS F N 1
ATOM 713 C CA . HIS A 1 85 ? 18.995 -5.185 6.529 1.00 10.94 165 HIS F CA 1
ATOM 714 C C . HIS A 1 85 ? 18.929 -6.043 5.260 1.00 10.86 165 HIS F C 1
ATOM 715 O O . HIS A 1 85 ? 17.854 -6.484 4.857 1.00 11.31 165 HIS F O 1
ATOM 722 N N . ALA A 1 86 ? 20.086 -6.293 4.649 1.00 11.33 166 ALA F N 1
ATOM 723 C CA . ALA A 1 86 ? 20.138 -7.046 3.394 1.00 12.00 166 ALA F CA 1
ATOM 724 C C . ALA A 1 86 ? 19.619 -8.471 3.566 1.00 12.57 166 ALA F C 1
ATOM 725 O O . ALA A 1 86 ? 18.926 -9.000 2.691 1.00 12.82 166 ALA F O 1
ATOM 727 N N . LEU A 1 87 ? 19.951 -9.079 4.703 1.00 12.91 167 LEU F N 1
ATOM 728 C CA . LEU A 1 87 ? 19.573 -10.449 5.008 1.00 14.11 167 LEU F CA 1
ATOM 729 C C . LEU A 1 87 ? 18.087 -10.613 5.266 1.00 14.51 167 LEU F C 1
ATOM 730 O O . LEU A 1 87 ? 17.540 -11.702 5.087 1.00 15.40 167 LEU F O 1
ATOM 735 N N . THR A 1 88 ? 17.442 -9.543 5.715 1.00 15.17 168 THR F N 1
ATOM 736 C CA . THR A 1 88 ? 16.038 -9.641 6.085 1.00 16.27 168 THR F CA 1
ATOM 737 C C . THR A 1 88 ? 15.112 -8.959 5.075 1.00 17.82 168 THR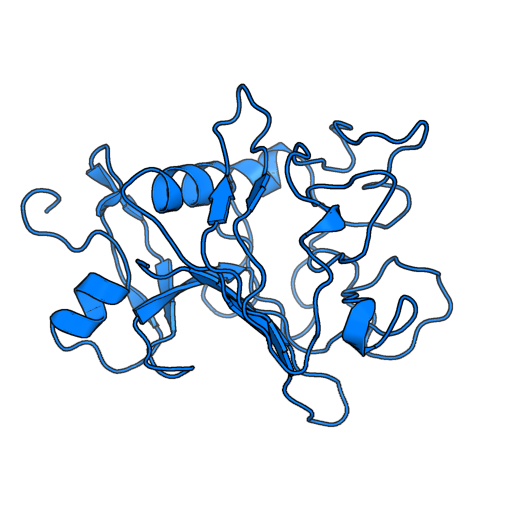 F C 1
ATOM 738 O O . THR A 1 88 ? 13.897 -8.930 5.275 1.00 18.53 168 THR F O 1
ATOM 742 N N . ALA A 1 89 ? 15.688 -8.459 3.981 1.00 19.29 169 ALA F N 1
ATOM 743 C CA . ALA A 1 89 ? 14.928 -7.773 2.927 1.00 20.63 169 ALA F CA 1
ATOM 744 C C . ALA A 1 89 ? 14.014 -8.695 2.112 1.00 21.31 169 ALA F C 1
ATOM 745 O O . ALA A 1 89 ? 12.842 -8.376 1.894 1.00 22.20 169 ALA F O 1
ATOM 747 N N . GLN A 1 90 ? 14.549 -9.827 1.658 1.00 21.95 170 GLN F N 1
ATOM 748 C CA . GLN A 1 90 ? 13.790 -10.761 0.820 1.00 22.39 170 GLN F CA 1
ATOM 749 C C . GLN A 1 90 ? 12.968 -11.735 1.654 1.00 22.61 170 GLN F C 1
ATOM 750 O O . GLN A 1 90 ? 13.420 -12.209 2.701 1.00 22.89 170 GLN F O 1
ATOM 756 N N . GLY A 1 91 ? 11.757 -12.027 1.183 1.00 22.59 171 GLY F N 1
ATOM 757 C CA . GLY A 1 91 ? 10.876 -12.996 1.833 1.00 22.42 171 GLY F CA 1
ATOM 758 C C . GLY A 1 91 ? 10.437 -12.586 3.224 1.00 21.85 171 GLY F C 1
ATOM 759 O O . GLY A 1 91 ? 10.175 -11.409 3.486 1.00 22.33 171 GLY F O 1
ATOM 760 N N . SER A 1 92 ? 10.357 -13.568 4.118 1.00 21.22 172 SER F N 1
ATOM 761 C CA . SER A 1 92 ? 9.958 -13.339 5.504 1.00 20.43 172 SER F CA 1
ATOM 762 C C . SER A 1 92 ? 10.815 -14.201 6.421 1.00 19.25 172 SER F C 1
ATOM 763 O O . SER A 1 92 ? 10.925 -15.411 6.221 1.00 19.57 172 SER F O 1
ATOM 766 N N . SER A 1 93 ? 11.414 -13.569 7.426 1.00 17.60 173 SER F N 1
ATOM 767 C CA . SER A 1 93 ? 12.344 -14.239 8.332 1.00 16.39 173 SER F CA 1
ATOM 768 C C . SER A 1 93 ? 11.840 -14.244 9.770 1.00 15.06 173 SER F C 1
ATOM 769 O O . SER A 1 93 ? 11.479 -13.196 10.303 1.00 15.49 173 SER F O 1
ATOM 772 N N A GLU A 1 94 ? 11.823 -15.422 10.389 0.50 14.15 174 GLU F N 1
ATOM 773 N N B GLU A 1 94 ? 11.804 -15.419 10.387 0.50 14.03 174 GLU F N 1
ATOM 774 C CA A GLU A 1 94 ? 11.537 -15.559 11.817 0.50 13.62 174 GLU F CA 1
ATOM 775 C CA B GLU A 1 94 ? 11.542 -15.508 11.815 0.50 13.43 174 GLU F CA 1
ATOM 776 C C A GLU A 1 94 ? 12.793 -15.269 12.644 0.50 12.63 174 GLU F C 1
ATOM 777 C C B GLU A 1 94 ? 12.794 -15.095 12.578 0.50 12.48 174 GLU F C 1
ATOM 778 O O A GLU A 1 94 ? 13.913 -15.562 12.210 0.50 12.31 174 GLU F O 1
ATOM 779 O O B GLU A 1 94 ? 13.910 -15.134 12.033 0.50 12.24 174 GLU F O 1
ATOM 790 N N . LEU A 1 95 ? 12.597 -14.700 13.832 1.00 11.72 175 LEU F N 1
ATOM 791 C CA . LEU A 1 95 ? 13.697 -14.380 14.742 1.00 11.02 175 LEU F CA 1
ATOM 792 C C . LEU A 1 95 ? 13.677 -15.321 15.931 1.00 11.00 175 LEU F C 1
ATOM 793 O O . LEU A 1 95 ? 12.616 -15.578 16.512 1.00 11.56 175 LEU F O 1
ATOM 798 N N . ARG A 1 96 ? 14.853 -15.826 16.298 1.00 10.58 176 ARG F N 1
ATOM 799 C CA . ARG A 1 96 ? 15.017 -16.570 17.530 1.00 10.78 176 ARG F CA 1
ATOM 800 C C . ARG A 1 96 ? 16.114 -15.899 18.345 1.00 10.06 176 ARG F C 1
ATOM 801 O O . ARG A 1 96 ? 17.159 -15.503 17.801 1.00 10.03 176 ARG F O 1
ATOM 809 N N . VAL A 1 97 ? 15.850 -15.756 19.639 1.00 9.63 177 VAL F N 1
ATOM 810 C CA . VAL A 1 97 ? 16.828 -15.271 20.601 1.00 10.02 177 VAL F CA 1
ATOM 811 C C . VAL A 1 97 ? 17.094 -16.404 21.579 1.00 10.15 177 VAL F C 1
ATOM 812 O O . VAL A 1 97 ? 16.163 -16.928 22.196 1.00 10.60 177 VAL F O 1
ATOM 816 N N . ASP A 1 98 ? 18.359 -16.796 21.694 1.00 10.02 178 ASP F N 1
ATOM 817 C CA . ASP A 1 98 ? 18.772 -17.835 22.631 1.00 10.15 178 ASP F CA 1
ATOM 818 C C . ASP A 1 98 ? 19.622 -17.190 23.711 1.00 10.34 178 ASP F C 1
ATOM 819 O O . ASP A 1 98 ? 20.537 -16.429 23.406 1.00 10.36 178 ASP F O 1
ATOM 824 N N . LEU A 1 99 ? 19.320 -17.506 24.966 1.00 9.94 179 LEU F N 1
ATOM 825 C CA . LEU A 1 99 ? 19.987 -16.939 26.132 1.00 10.43 179 LEU F CA 1
ATOM 826 C C . LEU A 1 99 ? 20.441 -18.057 27.063 1.00 10.60 179 LEU F C 1
ATOM 827 O O . LEU A 1 99 ? 19.753 -19.070 27.190 1.00 11.41 179 LEU F O 1
ATOM 832 N N . VAL A 1 100 ? 21.587 -17.872 27.710 1.00 10.95 180 VAL F N 1
ATOM 833 C CA . VAL A 1 100 ? 22.012 -18.774 28.786 1.00 11.61 180 VAL F CA 1
ATOM 834 C C . VAL A 1 100 ? 22.444 -17.920 29.973 1.00 11.82 180 VAL F C 1
ATOM 835 O O . VAL A 1 100 ? 23.220 -16.981 29.817 1.00 11.15 180 VAL F O 1
ATOM 839 N N . ASP A 1 101 ? 21.931 -18.230 31.164 1.00 12.44 181 ASP F N 1
ATOM 840 C CA . ASP A 1 101 ? 22.365 -17.535 32.372 1.00 13.97 181 ASP F CA 1
ATOM 841 C C . ASP A 1 101 ? 23.627 -18.176 32.969 1.00 14.86 181 ASP F C 1
ATOM 842 O O . ASP A 1 101 ? 24.152 -19.146 32.413 1.00 14.87 181 ASP F O 1
ATOM 847 N N . PHE A 1 102 ? 24.121 -17.627 34.078 1.00 15.73 182 PHE F N 1
ATOM 848 C CA . PHE A 1 102 ? 25.347 -18.135 34.709 1.00 16.97 182 PHE F CA 1
ATOM 849 C C . PHE A 1 102 ? 25.133 -19.382 35.569 1.00 17.86 182 PHE F C 1
ATOM 850 O O . PHE A 1 102 ? 26.096 -19.958 36.090 1.00 18.63 182 PHE F O 1
ATOM 858 N N A GLU A 1 103 ? 23.876 -19.796 35.703 0.50 18.30 183 GLU F N 1
ATOM 859 N N B GLU A 1 103 ? 23.873 -19.790 35.692 0.50 18.15 183 GLU F N 1
ATOM 860 C CA A GLU A 1 103 ? 23.517 -20.987 36.473 0.50 18.88 183 GLU F CA 1
ATOM 861 C CA B GLU A 1 103 ? 23.491 -20.967 36.464 0.50 18.60 183 GLU F CA 1
ATOM 862 C C A GLU A 1 103 ? 23.391 -22.211 35.567 0.50 18.90 183 GLU F C 1
ATOM 863 C C B GLU A 1 103 ? 23.072 -22.105 35.526 0.50 18.67 183 GLU F C 1
ATOM 864 O O A GLU A 1 103 ? 23.240 -23.336 36.046 0.50 19.28 183 GLU F O 1
ATOM 865 O O B GLU A 1 103 ? 22.405 -23.059 35.940 0.50 18.89 183 GLU F O 1
ATOM 876 N N . GLY A 1 104 ? 23.466 -21.982 34.258 1.00 18.89 184 GLY F N 1
ATOM 877 C CA . GLY A 1 104 ? 23.317 -23.049 33.265 1.00 18.91 184 GLY F CA 1
ATOM 878 C C . GLY A 1 104 ? 21.948 -23.180 32.625 1.00 18.51 184 GLY F C 1
ATOM 879 O O . GLY A 1 104 ? 21.692 -24.133 31.890 1.00 19.33 184 GLY F O 1
ATOM 880 N N . ASN A 1 105 ? 21.063 -22.226 32.890 1.00 17.99 185 ASN F N 1
ATOM 881 C CA . ASN A 1 105 ? 19.717 -22.281 32.337 1.00 17.15 185 ASN F CA 1
ATOM 882 C C . ASN A 1 105 ? 19.644 -21.686 30.935 1.00 16.25 185 ASN F C 1
ATOM 883 O O . ASN A 1 105 ? 20.038 -20.534 30.727 1.00 15.87 185 ASN F O 1
ATOM 888 N N A HIS A 1 106 ? 19.138 -22.477 29.995 0.50 15.51 186 HIS F N 1
ATOM 889 N N B HIS A 1 106 ? 19.146 -22.475 29.981 0.50 15.61 186 HIS F N 1
ATOM 890 C CA A HIS A 1 106 ? 18.910 -22.031 28.629 0.50 15.05 186 HIS F CA 1
ATOM 891 C CA B HIS A 1 106 ? 18.933 -22.007 28.608 0.50 15.21 186 HIS F CA 1
ATOM 892 C C A HIS A 1 106 ? 17.480 -21.525 28.513 0.50 14.57 186 HIS F C 1
ATOM 893 C C B HIS A 1 106 ? 17.487 -21.585 28.376 0.50 14.70 186 HIS F C 1
ATOM 894 O O A HIS A 1 106 ? 16.547 -22.171 28.998 0.50 14.39 186 HIS F O 1
ATOM 895 O O B HIS A 1 106 ? 16.556 -22.366 28.600 0.50 14.6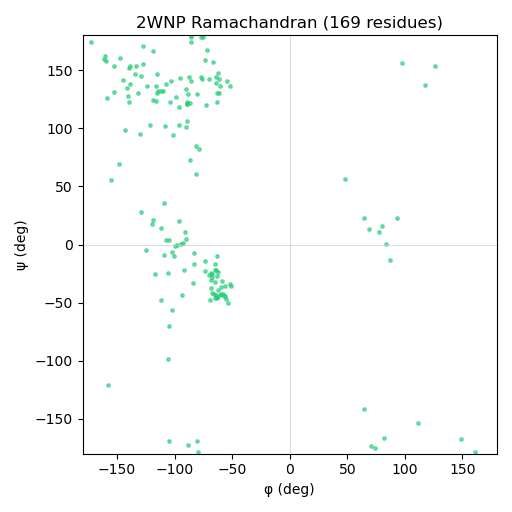8 186 HIS F O 1
ATOM 908 N N . GLN A 1 107 ? 17.314 -20.352 27.904 1.00 14.03 187 GLN F N 1
ATOM 909 C CA . GLN A 1 107 ? 15.989 -19.783 27.658 1.00 14.07 187 GLN F CA 1
ATOM 910 C C . GLN A 1 107 ? 15.932 -19.238 26.236 1.00 13.10 187 GLN F C 1
ATOM 911 O O . GLN A 1 107 ? 16.969 -18.928 25.645 1.00 13.14 187 GLN F O 1
ATOM 917 N N . PHE A 1 108 ? 14.736 -19.119 25.676 1.00 11.96 188 PHE F N 1
ATOM 918 C CA . PHE A 1 108 ? 14.609 -18.625 24.307 1.00 11.43 188 PHE F CA 1
ATOM 919 C C . PHE A 1 108 ? 13.328 -17.829 24.083 1.00 11.07 188 PHE F C 1
ATOM 920 O O . PHE A 1 108 ? 12.374 -17.942 24.857 1.00 10.81 188 PHE F O 1
ATOM 928 N N . ALA A 1 109 ? 13.326 -17.033 23.021 1.00 10.75 189 ALA F N 1
ATOM 929 C CA . ALA A 1 109 ? 12.135 -16.326 22.560 1.00 10.86 189 ALA F CA 1
ATOM 930 C C . ALA A 1 109 ? 12.102 -16.428 21.047 1.00 11.06 189 ALA F C 1
ATOM 931 O O . ALA A 1 109 ? 13.160 -16.394 20.399 1.00 11.31 189 ALA F O 1
ATOM 933 N N A LYS A 1 110 ? 10.902 -16.535 20.482 0.50 11.25 190 LYS F N 1
ATOM 934 N N B LYS A 1 110 ? 10.903 -16.583 20.487 0.50 11.35 190 LYS F N 1
ATOM 935 C CA A LYS A 1 110 ? 10.728 -16.646 19.039 0.50 11.40 190 LYS F CA 1
ATOM 936 C CA B LYS A 1 110 ? 10.711 -16.626 19.038 0.50 11.56 190 LYS F CA 1
ATOM 937 C C A LYS A 1 110 ? 9.637 -15.693 18.533 0.50 11.49 190 LYS F C 1
ATOM 938 C C B LYS A 1 110 ? 9.675 -15.606 18.582 0.50 11.61 190 LYS F C 1
ATOM 939 O O A LYS A 1 110 ? 8.594 -15.540 19.177 0.50 11.70 190 LYS F O 1
ATOM 940 O O B LYS A 1 110 ? 8.696 -15.336 19.292 0.50 11.83 190 LYS F O 1
ATOM 951 N N . TYR A 1 111 ? 9.896 -15.059 17.388 1.00 11.40 191 TYR F N 1
ATOM 952 C CA . TYR A 1 111 ? 8.981 -14.087 16.759 1.00 11.71 191 TYR F CA 1
ATOM 953 C C . TYR A 1 111 ? 8.733 -14.528 15.321 1.00 12.45 191 TYR F C 1
ATOM 954 O O . TYR A 1 111 ? 9.659 -14.990 14.640 1.00 12.93 191 TYR F O 1
ATOM 963 N N A LYS A 1 112 ? 7.495 -14.395 14.848 0.50 12.84 192 LYS F N 1
ATOM 964 N N B LYS A 1 112 ? 7.488 -14.384 14.872 0.50 12.96 192 LYS F N 1
ATOM 965 C CA A LYS A 1 112 ? 7.118 -14.963 13.546 0.50 13.14 192 LYS F CA 1
ATOM 966 C CA B LYS A 1 112 ? 7.046 -14.885 13.568 0.50 13.40 192 LYS F CA 1
ATOM 967 C C A LYS A 1 112 ? 7.697 -14.227 12.329 0.50 13.20 192 LYS F C 1
ATOM 968 C C B LYS A 1 112 ? 7.777 -14.254 12.387 0.50 13.35 192 LYS F C 1
ATOM 969 O O A LYS A 1 112 ? 7.774 -14.796 11.241 0.50 13.60 192 LYS F O 1
ATOM 970 O O B LYS A 1 112 ? 8.037 -14.921 11.388 0.50 13.88 192 LYS F O 1
ATOM 981 N N . SER A 1 113 ? 8.096 -12.967 12.508 1.00 13.19 193 SER F N 1
ATOM 982 C CA . SER A 1 113 ? 8.788 -12.224 11.449 1.00 13.38 193 SER F CA 1
ATOM 983 C C . SER A 1 113 ? 9.692 -11.146 12.042 1.00 12.99 193 SER F C 1
ATOM 984 O O . SER A 1 113 ? 9.469 -10.689 13.167 1.00 12.88 193 SER F O 1
ATOM 987 N N . PHE A 1 114 ? 10.702 -10.748 11.272 1.00 13.05 194 PHE F N 1
ATOM 988 C CA . PHE A 1 114 ? 11.730 -9.824 11.735 1.00 13.13 194 PHE F CA 1
ATOM 989 C C . PHE A 1 114 ? 12.386 -9.188 10.526 1.00 13.53 194 PHE F C 1
ATOM 990 O O . PHE A 1 114 ? 12.868 -9.883 9.620 1.00 14.05 194 PHE F O 1
ATOM 998 N N . LYS A 1 115 ? 12.409 -7.863 10.520 1.00 14.16 195 LYS F N 1
ATOM 999 C CA . LYS A 1 115 ? 13.004 -7.106 9.438 1.00 15.64 195 LYS F CA 1
ATOM 1000 C C . LYS A 1 115 ? 13.653 -5.866 10.037 1.00 14.89 195 LYS F C 1
ATOM 1001 O O . LYS A 1 115 ? 13.124 -5.278 10.985 1.00 14.37 195 LYS F O 1
ATOM 1007 N N . VAL A 1 116 ? 14.815 -5.486 9.516 1.00 14.12 196 VAL F N 1
ATOM 1008 C CA . VAL A 1 116 ? 15.351 -4.164 9.823 1.00 14.17 196 VAL F CA 1
ATOM 1009 C C . VAL A 1 116 ? 15.422 -3.357 8.536 1.00 13.68 196 VAL F C 1
ATOM 1010 O O . VAL A 1 116 ? 15.832 -3.871 7.484 1.00 13.23 196 VAL F O 1
ATOM 1014 N N . ALA A 1 117 ? 15.000 -2.100 8.620 1.00 13.20 197 ALA F N 1
ATOM 1015 C CA . ALA A 1 117 ? 14.966 -1.214 7.458 1.00 13.35 197 ALA F CA 1
ATOM 1016 C C . ALA A 1 117 ? 16.361 -0.716 7.086 1.00 13.56 197 ALA F C 1
ATOM 1017 O O . ALA A 1 117 ? 17.352 -1.059 7.740 1.00 13.35 197 ALA F O 1
ATOM 1019 N N . ASP A 1 118 ? 16.443 0.075 6.016 1.00 13.78 198 ASP F N 1
ATOM 1020 C CA . ASP A 1 118 ? 17.727 0.607 5.563 1.00 14.53 198 ASP F CA 1
ATOM 1021 C C . ASP A 1 118 ? 18.190 1.770 6.440 1.00 14.04 198 ASP F C 1
ATOM 1022 O O . ASP A 1 118 ? 17.483 2.177 7.377 1.00 13.63 198 ASP F O 1
ATOM 1027 N N . GLU A 1 119 ? 19.370 2.306 6.137 1.00 14.41 199 GLU F N 1
ATOM 1028 C CA . GLU A 1 119 ? 19.947 3.373 6.949 1.00 14.87 199 GLU F CA 1
ATOM 1029 C C . GLU A 1 119 ? 19.130 4.666 6.917 1.00 14.99 199 GLU F C 1
ATOM 1030 O O . GLU A 1 119 ? 19.092 5.393 7.914 1.00 15.15 199 GLU F O 1
ATOM 1036 N N . ALA A 1 120 ? 18.482 4.949 5.783 1.00 15.56 200 ALA F N 1
ATOM 1037 C CA . ALA A 1 120 ? 17.593 6.114 5.671 1.00 15.71 200 ALA F CA 1
ATOM 1038 C C . ALA A 1 120 ? 16.473 6.086 6.716 1.00 15.54 200 ALA F C 1
ATOM 1039 O O . ALA A 1 120 ? 16.059 7.138 7.223 1.00 16.42 200 ALA F O 1
ATOM 1041 N N A GLU A 1 121 ? 15.993 4.877 7.010 0.50 15.28 201 GLU F N 1
ATOM 1042 N N B GLU A 1 121 ? 15.975 4.890 7.034 0.50 14.80 201 GLU F N 1
ATOM 1043 C CA A GLU A 1 121 ? 14.983 4.639 8.037 0.50 14.88 201 GLU F CA 1
ATOM 1044 C CA B GLU A 1 121 ? 14.984 4.738 8.101 0.50 13.92 201 GLU F CA 1
ATOM 1045 C C A GLU A 1 121 ? 15.656 4.204 9.342 0.50 14.15 201 GLU F C 1
ATOM 1046 C C B GLU A 1 121 ? 15.633 4.219 9.392 0.50 13.12 201 GLU F C 1
ATOM 1047 O O A GLU A 1 121 ? 15.031 3.594 10.208 0.50 13.57 201 GLU F O 1
ATOM 1048 O O B GLU A 1 121 ? 15.002 3.539 10.199 0.50 12.46 201 GLU F O 1
ATOM 1059 N N A LYS A 1 122 ? 16.945 4.511 9.458 0.50 13.34 202 LYS F N 1
ATOM 1060 N N B LYS A 1 122 ? 16.908 4.549 9.564 0.50 12.16 202 LYS F N 1
ATOM 1061 C CA A LYS A 1 122 ? 17.716 4.292 10.684 0.50 13.01 202 LYS F CA 1
ATOM 1062 C CA B LYS A 1 122 ? 17.637 4.287 10.805 0.50 11.76 202 LYS F CA 1
ATOM 1063 C C A LYS A 1 122 ? 17.619 2.859 11.220 0.50 12.18 202 LYS F C 1
ATOM 1064 C C B LYS A 1 122 ? 17.594 2.825 11.254 0.50 11.40 202 LYS F C 1
ATOM 1065 O O A LYS A 1 122 ? 17.564 2.632 12.433 0.50 11.80 202 LYS F O 1
ATOM 1066 O O B LYS A 1 122 ? 17.553 2.541 12.455 0.50 10.91 202 LYS F O 1
ATOM 1077 N N . TYR A 1 123 ? 17.615 1.896 10.298 1.00 11.57 203 TYR F N 1
ATOM 1078 C CA . TYR A 1 123 ? 17.581 0.458 10.627 1.00 11.18 203 TYR F CA 1
ATOM 1079 C C . TYR A 1 123 ? 16.397 0.096 11.544 1.00 11.44 203 TYR F C 1
ATOM 1080 O O . TYR A 1 123 ? 16.509 -0.742 12.439 1.00 10.53 203 TYR F O 1
ATOM 1089 N N . LYS A 1 124 ? 15.258 0.737 11.292 1.00 11.23 204 LYS F N 1
ATOM 1090 C CA . LYS A 1 124 ? 14.034 0.525 12.062 1.00 12.07 204 LYS F CA 1
ATOM 1091 C C . LYS A 1 124 ? 13.650 -0.951 12.169 1.00 11.39 204 LYS F C 1
ATOM 1092 O O . LYS A 1 124 ? 13.722 -1.698 11.184 1.00 11.39 204 LYS F O 1
ATOM 1098 N N . LEU A 1 125 ? 13.252 -1.357 13.370 1.00 11.24 205 LEU F N 1
ATOM 1099 C CA . LEU A 1 125 ? 12.781 -2.711 13.616 1.00 11.21 205 LEU F CA 1
ATOM 1100 C C . LEU A 1 125 ? 11.333 -2.878 13.191 1.00 11.74 205 LEU F C 1
ATOM 1101 O O . LEU A 1 125 ? 10.473 -2.087 13.588 1.00 11.90 205 LEU F O 1
ATOM 1106 N N . VAL A 1 126 ? 11.073 -3.922 12.403 1.00 12.11 206 VAL F N 1
ATOM 1107 C CA . VAL A 1 126 ? 9.729 -4.322 12.004 1.00 12.93 206 VAL F CA 1
ATOM 1108 C C . VAL A 1 126 ? 9.543 -5.760 12.487 1.00 12.30 206 VAL F C 1
ATOM 1109 O O . VAL A 1 126 ? 10.085 -6.700 11.893 1.00 12.31 206 VAL F O 1
ATOM 1113 N N . LEU A 1 127 ? 8.806 -5.919 13.584 1.00 11.67 207 LEU F N 1
ATOM 1114 C CA . LEU A 1 127 ? 8.725 -7.194 14.291 1.00 11.56 207 LEU F CA 1
ATOM 1115 C C . LEU A 1 127 ? 7.329 -7.810 14.233 1.00 11.97 207 LEU F C 1
ATOM 1116 O O . LEU A 1 127 ? 6.336 -7.130 14.496 1.00 12.35 207 LEU F O 1
ATOM 1121 N N . GLY A 1 128 ? 7.268 -9.098 13.906 1.00 11.44 208 GLY F N 1
ATOM 1122 C CA . GLY A 1 128 ? 6.007 -9.837 13.868 1.00 11.59 208 GLY F CA 1
ATOM 1123 C C . GLY A 1 128 ? 5.657 -10.450 15.209 1.00 10.93 208 GLY F C 1
ATOM 1124 O O . GLY A 1 128 ? 6.324 -10.210 16.216 1.00 11.58 208 GLY F O 1
ATOM 1125 N N . ALA A 1 129 ? 4.609 -11.267 15.212 1.00 11.19 209 ALA F N 1
ATOM 1126 C CA . ALA A 1 129 ? 4.030 -11.798 16.441 1.00 11.11 209 ALA F CA 1
ATOM 1127 C C . ALA A 1 129 ? 4.982 -12.644 17.284 1.00 11.12 209 ALA F C 1
ATOM 1128 O O . ALA A 1 129 ? 5.710 -13.490 16.755 1.00 11.68 209 ALA F O 1
ATOM 1130 N N . PHE A 1 130 ? 4.967 -12.419 18.594 1.00 11.30 210 PHE F N 1
ATOM 1131 C CA . PHE A 1 130 ? 5.630 -13.311 19.545 1.00 11.78 210 PHE F CA 1
ATOM 1132 C C . PHE A 1 130 ? 5.013 -14.707 19.476 1.00 12.52 210 PHE F C 1
ATOM 1133 O O . PHE A 1 130 ? 3.786 -14.855 19.512 1.00 12.72 210 PHE F O 1
ATOM 1141 N N . VAL A 1 131 ? 5.870 -15.719 19.366 1.00 13.03 211 VAL F N 1
ATOM 1142 C CA . VAL A 1 131 ? 5.451 -17.125 19.303 1.00 13.59 211 VAL F CA 1
ATOM 1143 C C . VAL A 1 131 ? 5.458 -17.759 20.689 1.00 13.75 211 VAL F C 1
ATOM 1144 O O . VAL A 1 131 ? 4.536 -18.493 21.065 1.00 14.25 211 VAL F O 1
ATOM 1148 N N . GLY A 1 132 ? 6.501 -17.486 21.456 1.00 13.80 212 GLY F N 1
ATOM 1149 C CA . GLY A 1 132 ? 6.634 -18.091 22.759 1.00 14.00 212 GLY F CA 1
ATOM 1150 C C . GLY A 1 132 ? 8.074 -18.298 23.149 1.00 13.59 212 GLY F C 1
ATOM 1151 O O . GLY A 1 132 ? 8.998 -17.743 22.533 1.00 13.77 212 GLY F O 1
ATOM 1152 N N . GLY A 1 133 ? 8.256 -19.078 24.201 1.00 13.71 213 GLY F N 1
ATOM 1153 C CA . GLY A 1 133 ? 9.577 -19.365 24.708 1.00 13.63 213 GLY F CA 1
ATOM 1154 C C . GLY A 1 133 ? 9.707 -19.060 26.177 1.00 13.50 213 GLY F C 1
ATOM 1155 O O . GLY A 1 133 ? 9.013 -18.190 26.721 1.00 13.83 213 GLY F O 1
ATOM 1156 N N . SER A 1 134 ? 10.628 -19.772 26.810 1.00 13.59 214 SER F N 1
ATOM 1157 C CA . SER A 1 134 ? 10.893 -19.654 28.238 1.00 13.83 214 SER F CA 1
ATOM 1158 C C . SER A 1 134 ? 11.445 -18.284 28.658 1.00 13.80 214 SER F C 1
A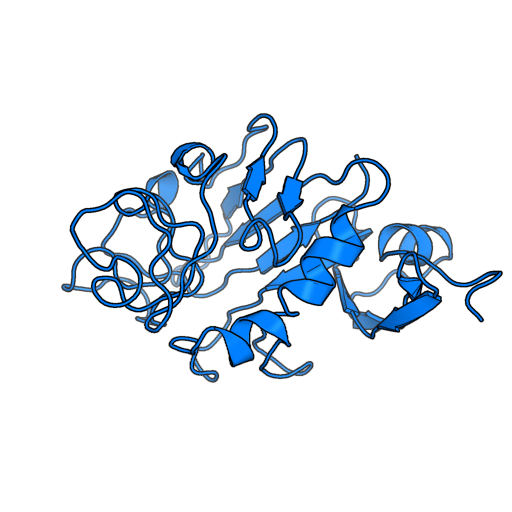TOM 1159 O O . SER A 1 134 ? 11.421 -17.940 29.844 1.00 14.67 214 SER F O 1
ATOM 1162 N N . ALA A 1 135 ? 11.946 -17.506 27.695 1.00 13.34 215 ALA F N 1
ATOM 1163 C CA . ALA A 1 135 ? 12.494 -16.181 27.997 1.00 12.82 215 ALA F CA 1
ATOM 1164 C C . ALA A 1 135 ? 11.400 -15.120 28.087 1.00 12.67 215 ALA F C 1
ATOM 1165 O O . ALA A 1 135 ? 11.628 -14.039 28.620 1.00 12.91 215 ALA F O 1
ATOM 1167 N N . GLY A 1 136 ? 10.219 -15.427 27.561 1.00 12.28 216 GLY F N 1
ATOM 1168 C CA . GLY A 1 136 ? 9.157 -14.431 27.483 1.00 12.00 216 GLY F CA 1
ATOM 1169 C C . GLY A 1 136 ? 9.463 -13.356 26.455 1.00 11.77 216 GLY F C 1
ATOM 1170 O O . GLY A 1 136 ? 10.458 -13.439 25.714 1.00 11.64 216 GLY F O 1
ATOM 1171 N N . ASN A 1 137 ? 8.609 -12.337 26.419 1.00 11.39 217 ASN F N 1
ATOM 1172 C CA . ASN A 1 137 ? 8.615 -11.340 25.354 1.00 11.27 217 ASN F CA 1
ATOM 1173 C C . ASN A 1 137 ? 9.131 -9.976 25.805 1.00 11.59 217 ASN F C 1
ATOM 1174 O O . ASN A 1 137 ? 8.412 -9.200 26.445 1.00 12.43 217 ASN F O 1
ATOM 1179 N N . SER A 1 138 ? 10.381 -9.681 25.466 1.00 10.85 218 SER F N 1
ATOM 1180 C CA . SER A 1 138 ? 10.958 -8.367 25.751 1.00 10.59 218 SER F CA 1
ATOM 1181 C C . SER A 1 138 ? 11.377 -7.616 24.495 1.00 10.15 218 SER F C 1
ATOM 1182 O O . SER A 1 138 ? 12.186 -6.692 24.569 1.00 10.10 218 SER F O 1
ATOM 1185 N N . LEU A 1 139 ? 10.819 -7.992 23.349 1.00 10.27 219 LEU F N 1
ATOM 1186 C CA . LEU A 1 139 ? 11.137 -7.278 22.114 1.00 10.57 219 LEU F CA 1
ATOM 1187 C C . LEU A 1 139 ? 9.958 -6.563 21.449 1.00 10.46 219 LEU F C 1
ATOM 1188 O O . LEU A 1 139 ? 10.165 -5.601 20.716 1.00 9.96 219 LEU F O 1
ATOM 1193 N N . THR A 1 140 ? 8.727 -7.021 21.691 1.00 10.62 220 THR F N 1
ATOM 1194 C CA . THR A 1 140 ? 7.553 -6.360 21.085 1.00 11.42 220 THR F CA 1
ATOM 1195 C C . THR A 1 140 ? 7.483 -4.862 21.426 1.00 11.35 220 THR F C 1
ATOM 1196 O O . THR A 1 140 ? 7.111 -4.047 20.578 1.00 11.48 220 THR F O 1
ATOM 1200 N N . GLY A 1 141 ? 7.888 -4.504 22.643 1.00 11.49 221 GLY F N 1
ATOM 1201 C CA . GLY A 1 141 ? 7.934 -3.095 23.062 1.00 11.81 221 GLY F CA 1
ATOM 1202 C C . GLY A 1 141 ? 8.909 -2.231 22.272 1.00 11.90 221 GLY F C 1
ATOM 1203 O O . GLY A 1 141 ? 8.915 -1.005 22.404 1.00 13.58 221 GLY F O 1
ATOM 1204 N N . HIS A 1 142 ? 9.735 -2.877 21.455 1.00 10.78 222 HIS F N 1
ATOM 1205 C CA . HIS A 1 142 ? 10.709 -2.195 20.608 1.00 10.29 222 HIS F CA 1
ATOM 1206 C C . HIS A 1 142 ? 10.278 -2.094 19.152 1.00 10.33 222 HIS F C 1
ATOM 1207 O O . HIS A 1 142 ? 10.950 -1.434 18.349 1.00 10.23 222 HIS F O 1
ATOM 1214 N N . ASN A 1 143 ? 9.157 -2.735 18.810 1.00 10.61 223 ASN F N 1
ATOM 1215 C CA . ASN A 1 143 ? 8.674 -2.692 17.438 1.00 10.66 223 ASN F CA 1
ATOM 1216 C C . ASN A 1 143 ? 8.516 -1.260 16.958 1.00 10.63 223 ASN F C 1
ATOM 1217 O O . ASN A 1 143 ? 8.058 -0.391 17.714 1.00 11.48 223 ASN F O 1
ATOM 1222 N N . ASN A 1 144 ? 8.886 -1.036 15.701 1.00 11.00 224 ASN F N 1
ATOM 1223 C CA . ASN A 1 144 ? 8.749 0.266 15.039 1.00 11.64 224 ASN F CA 1
ATOM 1224 C C . ASN A 1 144 ? 9.673 1.362 15.571 1.00 11.71 224 ASN F C 1
ATOM 1225 O O . ASN A 1 144 ? 9.503 2.543 15.252 1.00 13.15 224 ASN F O 1
ATOM 1230 N N . ASN A 1 145 ? 10.670 0.977 16.363 1.00 10.47 225 ASN F N 1
ATOM 1231 C CA . ASN A 1 145 ? 11.690 1.928 16.790 1.00 10.01 225 ASN F CA 1
ATOM 1232 C C . ASN A 1 145 ? 12.925 1.895 15.909 1.00 9.88 225 ASN F C 1
ATOM 1233 O O . ASN A 1 145 ? 13.338 0.835 15.430 1.00 9.88 225 ASN F O 1
ATOM 1238 N N . PHE A 1 146 ? 13.498 3.072 15.704 1.00 9.53 226 PHE F N 1
ATOM 1239 C CA . PHE A 1 146 ? 14.781 3.216 15.033 1.00 9.71 226 PHE F CA 1
ATOM 1240 C C . PHE A 1 146 ? 15.886 2.598 15.886 1.00 9.00 226 PHE F C 1
ATOM 1241 O O . PHE A 1 146 ? 15.746 2.469 17.099 1.00 8.40 226 PHE F O 1
ATOM 1249 N N . PHE A 1 147 ? 16.994 2.232 15.248 1.00 8.98 227 PHE F N 1
ATOM 1250 C CA . PHE A 1 147 ? 18.209 1.848 15.966 1.00 8.78 227 PHE F CA 1
ATOM 1251 C C . PHE A 1 147 ? 18.906 3.114 16.478 1.00 8.70 227 PHE F C 1
ATOM 1252 O O . PHE A 1 147 ? 18.873 4.165 15.813 1.00 9.37 227 PHE F O 1
ATOM 1260 N N . SER A 1 148 ? 19.503 3.022 17.666 1.00 8.81 228 SER F N 1
ATOM 1261 C CA . SER A 1 148 ? 20.293 4.103 18.258 1.00 9.29 228 SER F CA 1
ATOM 1262 C C . SER A 1 148 ? 21.603 3.601 18.829 1.00 9.16 228 SER F C 1
ATOM 1263 O O . SER A 1 148 ? 21.690 2.475 19.364 1.00 9.16 228 SER F O 1
ATOM 1266 N N . THR A 1 149 ? 22.610 4.468 18.740 1.00 9.61 229 THR F N 1
ATOM 1267 C CA . THR A 1 149 ? 23.902 4.265 19.370 1.00 9.90 229 THR F CA 1
ATOM 1268 C C . THR A 1 149 ? 24.205 5.511 20.198 1.00 10.30 229 THR F C 1
ATOM 1269 O O . THR A 1 149 ? 23.481 6.521 20.114 1.00 10.38 229 THR F O 1
ATOM 1273 N N . LYS A 1 150 ? 25.267 5.441 20.998 1.00 10.71 230 LYS F N 1
ATOM 1274 C CA . LYS A 1 150 ? 25.648 6.550 21.885 1.00 11.87 230 LYS F CA 1
ATOM 1275 C C . LYS A 1 150 ? 25.748 7.895 21.163 1.00 12.22 230 LYS F C 1
ATOM 1276 O O . LYS A 1 150 ? 25.373 8.931 21.722 1.00 13.10 230 LYS F O 1
ATOM 1282 N N . ASP A 1 151 ? 26.221 7.860 19.918 1.00 12.29 231 ASP F N 1
ATOM 1283 C CA . ASP A 1 151 ? 26.457 9.078 19.128 1.00 12.75 231 ASP F CA 1
ATOM 1284 C C . ASP A 1 151 ? 25.327 9.408 18.152 1.00 13.07 231 ASP F C 1
ATOM 1285 O O . ASP A 1 151 ? 25.399 10.407 17.429 1.00 13.64 231 ASP F O 1
ATOM 1290 N N . GLN A 1 152 ? 24.292 8.571 18.114 1.00 12.62 232 GLN F N 1
ATOM 1291 C CA . GLN A 1 152 ? 23.132 8.851 17.274 1.00 12.79 232 GLN F CA 1
ATOM 1292 C C . GLN A 1 152 ? 21.828 8.420 17.945 1.00 12.27 232 GLN F C 1
ATOM 1293 O O . GLN A 1 152 ? 21.434 7.240 17.924 1.00 12.25 232 GLN F O 1
ATOM 1299 N N . ASP A 1 153 ? 21.168 9.410 18.535 1.00 11.81 233 ASP F N 1
ATOM 1300 C CA . ASP A 1 153 ? 19.970 9.218 19.333 1.00 11.51 233 ASP F CA 1
ATOM 1301 C C . ASP A 1 153 ? 18.743 9.301 18.438 1.00 11.54 233 ASP F C 1
ATOM 1302 O O . ASP A 1 153 ? 18.370 10.385 17.971 1.00 12.25 233 ASP F O 1
ATOM 1307 N N . ASN A 1 154 ? 18.140 8.142 18.191 1.00 10.70 234 ASN F N 1
ATOM 1308 C CA . ASN A 1 154 ? 16.909 8.020 17.419 1.00 10.48 234 ASN F CA 1
ATOM 1309 C C . ASN A 1 154 ? 15.780 7.392 18.232 1.00 9.84 234 ASN F C 1
ATOM 1310 O O . ASN A 1 154 ? 14.796 6.923 17.660 1.00 10.46 234 ASN F O 1
ATOM 1315 N N . ASP A 1 155 ? 15.918 7.378 19.556 1.00 9.85 235 ASP F N 1
ATOM 1316 C CA . ASP A 1 155 ? 14.920 6.737 20.420 1.00 9.96 235 ASP F CA 1
ATOM 1317 C C . ASP A 1 155 ? 13.700 7.649 20.629 1.00 9.62 235 ASP F C 1
ATOM 1318 O O . ASP A 1 155 ? 13.628 8.744 20.053 1.00 9.87 235 ASP F O 1
ATOM 1323 N N . VAL A 1 156 ? 12.725 7.197 21.414 1.00 9.43 236 VAL F N 1
ATOM 1324 C CA . VAL A 1 156 ? 11.543 8.027 21.698 1.00 9.62 236 VAL F CA 1
ATOM 1325 C C . VAL A 1 156 ? 11.555 8.509 23.150 1.00 10.21 236 VAL F C 1
ATOM 1326 O O . VAL A 1 156 ? 10.506 8.677 23.780 1.00 10.37 236 VAL F O 1
ATOM 1330 N N . SER A 1 157 ? 12.758 8.789 23.646 1.00 10.51 237 SER F N 1
ATOM 1331 C CA . SER A 1 157 ? 12.955 9.305 24.996 1.00 10.95 237 SER F CA 1
ATOM 1332 C C . SER A 1 157 ? 13.537 10.709 24.936 1.00 11.45 237 SER F C 1
ATOM 1333 O O . SER A 1 157 ? 14.328 11.013 24.042 1.00 10.95 237 SER F O 1
ATOM 1336 N N . SER A 1 158 ? 13.171 11.553 25.898 1.00 11.67 238 SER F N 1
ATOM 1337 C CA . SER A 1 158 ? 13.884 12.815 26.078 1.00 12.64 238 SER F CA 1
ATOM 1338 C C . SER A 1 158 ? 15.352 12.589 26.478 1.00 12.81 238 SER F C 1
ATOM 1339 O O . SER A 1 158 ? 16.192 13.469 26.275 1.00 13.80 238 SER F O 1
ATOM 1342 N N . SER A 1 159 ? 15.651 11.407 27.027 1.00 12.82 239 SER F N 1
ATOM 1343 C CA . SER A 1 159 ? 17.026 11.010 27.353 1.00 12.99 239 SER F CA 1
ATOM 1344 C C . SER A 1 159 ? 17.740 10.384 26.153 1.00 12.13 239 SER F C 1
ATOM 1345 O O . SER A 1 159 ? 17.140 10.184 25.094 1.00 11.68 239 SER F O 1
ATOM 1348 N N . ASN A 1 160 ? 19.027 10.095 26.326 1.00 11.46 240 ASN F N 1
ATOM 1349 C CA . ASN A 1 160 ? 19.815 9.338 25.352 1.00 10.95 240 ASN F CA 1
ATOM 1350 C C . ASN A 1 160 ? 19.916 7.910 25.901 1.00 10.35 240 ASN F C 1
ATOM 1351 O O . ASN A 1 160 ? 20.769 7.627 26.751 1.00 10.68 240 ASN F O 1
ATOM 1356 N N . CYS A 1 161 ? 19.007 7.036 25.458 1.00 9.78 241 CYS F N 1
ATOM 1357 C CA . CYS A 1 161 ? 18.925 5.666 25.990 1.00 9.67 241 CYS F CA 1
ATOM 1358 C C . CYS A 1 161 ? 20.225 4.886 25.842 1.00 9.53 241 CYS F C 1
ATOM 1359 O O . CYS A 1 161 ? 20.644 4.199 26.775 1.00 9.87 241 CYS F O 1
ATOM 1362 N N . ALA A 1 162 ? 20.844 4.982 24.670 1.00 9.65 242 ALA F N 1
ATOM 1363 C CA . ALA A 1 162 ? 22.074 4.230 24.413 1.00 10.09 242 ALA F CA 1
ATOM 1364 C C . ALA A 1 162 ? 23.193 4.594 25.379 1.00 10.87 242 ALA F C 1
ATOM 1365 O O . ALA A 1 162 ? 23.921 3.714 25.852 1.00 11.21 242 ALA F O 1
ATOM 1367 N N A GLU A 1 163 ? 23.317 5.882 25.683 0.50 11.38 243 GLU F N 1
ATOM 1368 N N B GLU A 1 163 ? 23.333 5.888 25.665 0.50 11.46 243 GLU F N 1
ATOM 1369 C CA A GLU A 1 163 ? 24.301 6.351 26.650 0.50 11.99 243 GLU F CA 1
ATOM 1370 C CA B GLU A 1 163 ? 24.294 6.363 26.661 0.50 12.18 243 GLU F CA 1
ATOM 1371 C C A GLU A 1 163 ? 23.913 5.963 28.081 0.50 11.97 243 GLU F C 1
ATOM 1372 C C B GLU A 1 163 ? 23.901 5.913 28.065 0.50 12.04 243 GLU F C 1
ATOM 1373 O O A GLU A 1 163 ? 24.753 5.492 28.852 0.50 12.14 243 GLU F O 1
ATOM 1374 O O B GLU A 1 163 ? 24.720 5.356 28.800 0.50 12.17 243 GLU F O 1
ATOM 1385 N N . LYS A 1 164 ? 22.641 6.157 28.428 1.00 11.94 244 LYS F N 1
ATOM 1386 C CA . LYS A 1 164 ? 22.157 5.893 29.790 1.00 12.31 244 LYS F CA 1
ATOM 1387 C C . LYS A 1 164 ? 22.244 4.416 30.170 1.00 12.41 244 LYS F C 1
ATOM 1388 O O . LYS A 1 164 ? 22.577 4.082 31.310 1.00 13.25 244 LYS F O 1
ATOM 1394 N N . PHE A 1 165 ? 21.953 3.539 29.208 1.00 11.43 245 PHE F N 1
ATOM 1395 C CA . PHE A 1 165 ? 21.942 2.096 29.460 1.00 10.64 245 PHE F CA 1
ATOM 1396 C C . PHE A 1 165 ? 23.079 1.329 28.780 1.00 10.22 245 PHE F C 1
ATOM 1397 O O . PHE A 1 165 ? 23.079 0.088 28.737 1.00 10.26 245 PHE F O 1
ATOM 1405 N N A GLN A 1 166 ? 24.036 2.097 28.258 0.50 10.21 246 GLN F N 1
ATOM 1406 N N B GLN A 1 166 ? 24.058 2.085 28.281 0.50 10.12 246 GLN F N 1
ATOM 1407 C CA A GLN A 1 166 ? 25.343 1.600 27.820 0.50 10.28 246 GLN F CA 1
ATOM 1408 C CA B GLN A 1 166 ? 25.351 1.546 27.853 0.50 10.14 246 GLN F CA 1
ATOM 1409 C C A GLN A 1 166 ? 25.280 0.447 26.815 0.50 10.07 246 GLN F C 1
ATOM 1410 C C B GLN A 1 166 ? 25.244 0.410 26.832 0.50 9.96 246 GLN F C 1
ATOM 1411 O O A GLN A 1 166 ? 25.917 -0.596 26.991 0.50 9.91 246 GLN F O 1
ATOM 1412 O O B GLN A 1 166 ? 25.816 -0.668 27.018 0.50 9.81 246 GLN F O 1
ATOM 1423 N N . GLY A 1 167 ? 24.515 0.662 25.751 1.00 9.94 247 GLY F N 1
ATOM 1424 C CA . GLY A 1 167 ? 24.393 -0.310 24.674 1.00 9.64 247 GLY F CA 1
ATOM 1425 C C . GLY A 1 167 ? 24.081 0.332 23.341 1.00 8.99 247 GLY F C 1
ATOM 1426 O O . GLY A 1 167 ? 24.380 1.509 23.101 1.00 9.31 247 GLY F O 1
ATOM 1427 N N . ALA A 1 168 ? 23.467 -0.458 22.472 1.00 8.63 248 ALA F N 1
ATOM 1428 C CA . ALA A 1 168 ? 23.003 -0.009 21.166 1.00 7.91 248 ALA F CA 1
ATOM 1429 C C . ALA A 1 168 ? 21.828 -0.912 20.830 1.00 7.75 248 ALA F C 1
ATOM 1430 O O . ALA A 1 168 ? 21.923 -2.141 20.981 1.00 7.74 248 ALA F O 1
ATOM 1432 N N . TRP A 1 169 ? 20.708 -0.325 20.415 1.00 7.41 249 TRP F N 1
ATOM 1433 C CA . TRP A 1 169 ? 19.462 -1.088 20.295 1.00 7.53 249 TRP F CA 1
ATOM 1434 C C . TRP A 1 169 ? 18.393 -0.245 19.631 1.00 7.40 249 TRP F C 1
ATOM 1435 O O . TRP A 1 169 ? 18.579 0.954 19.408 1.00 7.69 249 TRP F O 1
ATOM 1446 N N . TRP A 1 170 ? 17.253 -0.869 19.352 1.00 8.00 250 TRP F N 1
ATOM 1447 C CA . TRP A 1 170 ? 16.065 -0.144 18.910 1.00 7.80 250 TRP F CA 1
ATOM 1448 C C . TRP A 1 170 ? 15.354 0.429 20.140 1.00 8.02 250 TRP F C 1
ATOM 1449 O O . TRP A 1 170 ? 14.212 0.090 20.427 1.00 8.25 250 TRP F O 1
ATOM 1460 N N . TYR A 1 171 ? 16.052 1.291 20.866 1.00 8.32 251 TYR F N 1
ATOM 1461 C CA . TYR A 1 171 ? 15.530 1.844 22.113 1.00 8.50 251 TYR F CA 1
ATOM 1462 C C . TYR A 1 171 ? 14.255 2.644 21.912 1.00 8.98 251 TYR F C 1
ATOM 1463 O O . TYR A 1 171 ? 14.111 3.367 20.922 1.00 8.97 251 TYR F O 1
ATOM 1472 N N . ALA A 1 172 ? 13.351 2.509 22.878 1.00 8.99 252 ALA F N 1
ATOM 1473 C CA . ALA A 1 172 ? 12.110 3.267 22.913 1.00 9.37 252 ALA F CA 1
ATOM 1474 C C . ALA A 1 172 ? 12.245 4.341 23.998 1.00 9.70 252 ALA F C 1
ATOM 1475 O O . ALA A 1 172 ? 12.862 5.386 23.747 1.00 9.78 252 ALA F O 1
ATOM 1477 N N . ASP A 1 173 ? 11.708 4.085 25.194 1.00 10.47 253 ASP F N 1
ATOM 1478 C CA . ASP A 1 173 ? 11.919 4.974 26.340 1.00 11.14 253 ASP F CA 1
ATOM 1479 C C . ASP A 1 173 ? 11.926 4.202 27.671 1.00 11.40 253 ASP F C 1
ATOM 1480 O O . ASP A 1 173 ? 11.000 4.349 28.461 1.00 11.95 253 ASP F O 1
ATOM 1485 N N . CYS A 1 174 ? 12.945 3.377 27.940 1.00 11.17 254 CYS F N 1
ATOM 1486 C CA . CYS A 1 174 ? 14.061 3.082 27.030 1.00 10.89 254 CYS F CA 1
ATOM 1487 C C . CYS A 1 174 ? 14.053 1.648 26.512 1.00 10.18 254 CYS F C 1
ATOM 1488 O O . CYS A 1 174 ? 14.226 1.443 25.318 1.00 9.91 254 CYS F O 1
ATOM 1491 N N . HIS A 1 175 ? 13.888 0.657 27.386 1.00 9.48 255 HIS F N 1
ATOM 1492 C CA . HIS A 1 175 ? 13.929 -0.726 26.907 1.00 8.92 255 HIS F CA 1
ATOM 1493 C C . HIS A 1 175 ? 13.274 -1.765 27.798 1.00 9.02 255 HIS F C 1
ATOM 1494 O O . HIS A 1 175 ? 13.108 -1.565 29.003 1.00 9.38 255 HIS F O 1
ATOM 1501 N N . ALA A 1 176 ? 12.919 -2.886 27.161 1.00 8.76 256 ALA F N 1
ATOM 1502 C CA . ALA A 1 176 ? 12.612 -4.146 27.837 1.00 9.34 256 ALA F CA 1
ATOM 1503 C C . ALA A 1 176 ? 13.767 -5.140 27.650 1.00 9.40 256 ALA F C 1
ATOM 1504 O O . ALA A 1 176 ? 13.920 -6.062 28.444 1.00 10.02 256 ALA F O 1
ATOM 1506 N N . SER A 1 177 ? 14.545 -4.970 26.579 1.00 9.08 257 SER F N 1
ATOM 1507 C CA . SER A 1 177 ? 15.716 -5.808 26.302 1.00 8.49 257 SER F CA 1
ATOM 1508 C C . SER A 1 177 ? 16.906 -4.933 25.911 1.00 8.30 257 SER F C 1
ATOM 1509 O O . SER A 1 177 ? 16.725 -3.832 25.380 1.00 8.55 257 SER F O 1
ATOM 1512 N N . ASN A 1 178 ? 18.117 -5.439 26.149 1.00 8.11 258 ASN F N 1
ATOM 1513 C CA . ASN A 1 178 ? 19.346 -4.652 26.005 1.00 7.97 258 ASN F CA 1
ATOM 1514 C C . ASN A 1 178 ? 20.521 -5.590 25.734 1.00 7.84 258 ASN F C 1
ATOM 1515 O O . ASN A 1 178 ? 21.525 -5.571 26.445 1.00 7.88 258 ASN F O 1
ATOM 1520 N N . LEU A 1 179 ? 20.403 -6.413 24.696 1.00 7.73 259 LEU F N 1
ATOM 1521 C CA . LEU A 1 179 ? 21.356 -7.515 24.534 1.00 7.95 259 LEU F CA 1
ATOM 1522 C C . LEU A 1 179 ? 22.746 -7.086 24.074 1.00 7.81 259 LEU F C 1
ATOM 1523 O O . LEU A 1 179 ? 23.677 -7.879 24.134 1.00 7.78 259 LEU F O 1
ATOM 1528 N N . ASN A 1 180 ? 22.871 -5.848 23.603 1.00 7.80 260 ASN F N 1
ATOM 1529 C CA . ASN A 1 180 ? 24.175 -5.253 23.309 1.00 8.03 260 ASN F CA 1
ATOM 1530 C C . ASN A 1 180 ? 24.712 -4.396 24.463 1.00 8.18 260 ASN F C 1
ATOM 1531 O O . ASN A 1 180 ? 25.593 -3.554 24.260 1.00 8.04 260 ASN F O 1
ATOM 1536 N N . GLY A 1 181 ? 24.195 -4.617 25.673 1.00 8.37 261 GLY F N 1
ATOM 1537 C CA . GLY A 1 181 ? 24.615 -3.860 26.852 1.00 9.20 261 GLY F CA 1
ATOM 1538 C C . GLY A 1 181 ? 25.910 -4.384 27.444 1.00 9.10 261 GLY F C 1
ATOM 1539 O O . GLY A 1 181 ? 26.598 -5.213 26.837 1.00 9.23 261 GLY F O 1
ATOM 1540 N N . LEU A 1 182 ? 26.254 -3.909 28.639 1.00 9.62 262 LEU F N 1
ATOM 1541 C CA . LEU A 1 182 ? 27.524 -4.302 29.259 1.00 9.89 262 LEU F CA 1
ATOM 1542 C C . LEU A 1 182 ? 27.515 -5.756 29.700 1.00 10.11 262 LEU F C 1
ATOM 1543 O O . LEU A 1 182 ? 26.497 -6.257 30.178 1.00 10.15 262 LEU F O 1
ATOM 1548 N N . TYR A 1 183 ? 28.657 -6.424 29.546 1.00 10.52 263 TYR F N 1
ATOM 1549 C CA . TYR A 1 183 ? 28.795 -7.816 29.963 1.00 11.18 263 TYR F CA 1
ATOM 1550 C C . TYR A 1 183 ? 29.060 -7.861 31.473 1.00 12.31 263 TYR F C 1
ATOM 1551 O O . TYR A 1 183 ? 30.215 -7.920 31.912 1.00 12.93 263 TYR F O 1
ATOM 1560 N N . LEU A 1 184 ? 27.984 -7.826 32.257 1.00 13.56 264 LEU F N 1
ATOM 1561 C CA . LEU A 1 184 ? 28.095 -7.605 33.710 1.00 15.37 264 LEU F CA 1
ATOM 1562 C C . LEU A 1 184 ? 28.128 -8.850 34.586 1.00 17.04 264 LEU F C 1
ATOM 1563 O O . LEU A 1 184 ? 28.213 -8.742 35.816 1.00 17.79 264 LEU F O 1
ATOM 1568 N N A MET A 1 185 ? 28.033 -10.020 33.959 0.50 17.56 265 MET F N 1
ATOM 1569 N N B MET A 1 185 ? 28.063 -10.019 33.955 0.50 17.79 265 MET F N 1
ATOM 1570 C CA A MET A 1 185 ? 28.267 -11.306 34.633 0.50 18.52 265 MET F CA 1
ATOM 1571 C CA B MET A 1 185 ? 28.261 -11.306 34.636 0.50 19.06 265 MET F CA 1
ATOM 1572 C C A MET A 1 185 ? 27.288 -11.627 35.777 0.50 18.05 265 MET F C 1
ATOM 1573 C C B MET A 1 185 ? 27.279 -11.586 35.784 0.50 18.30 265 MET F C 1
ATOM 1574 O O A MET A 1 185 ? 27.681 -11.735 36.943 0.50 18.51 265 MET F O 1
ATOM 1575 O O B MET A 1 185 ? 27.660 -11.619 36.959 0.50 18.77 265 MET F O 1
ATOM 1584 N N . GLY A 1 186 ? 26.015 -11.787 35.425 1.00 17.69 266 GLY F N 1
ATOM 1585 C CA . GLY A 1 186 ? 24.976 -12.153 36.389 1.00 16.82 266 GLY F CA 1
ATOM 1586 C C . GLY A 1 186 ? 24.360 -10.950 37.079 1.00 16.07 266 GLY F C 1
ATOM 1587 O O . GLY A 1 186 ? 24.099 -9.934 36.435 1.00 15.53 266 GLY F O 1
ATOM 1588 N N . PRO A 1 187 ? 24.128 -11.049 38.405 1.00 15.61 267 PRO F N 1
ATOM 1589 C CA . PRO A 1 187 ? 23.471 -9.948 39.117 1.00 15.37 267 PRO F CA 1
ATOM 1590 C C . PRO A 1 187 ? 24.321 -8.682 39.089 1.00 14.74 267 PRO F C 1
ATOM 1591 O O . PRO A 1 187 ? 25.541 -8.754 39.221 1.00 14.90 267 PRO F O 1
ATOM 1595 N N . HIS A 1 188 ? 23.674 -7.536 38.895 1.00 14.44 268 HIS F N 1
ATOM 1596 C CA . HIS A 1 188 ? 24.354 -6.243 38.946 1.00 14.52 268 HIS F CA 1
ATOM 1597 C C . HIS A 1 188 ? 23.503 -5.199 39.656 1.00 14.86 268 HIS F C 1
ATOM 1598 O O . HIS A 1 188 ? 22.279 -5.280 39.654 1.00 15.58 268 HIS F O 1
ATOM 1605 N N . GLU A 1 189 ? 24.173 -4.228 40.266 1.00 16.04 269 GLU F N 1
ATOM 1606 C CA . GLU A 1 189 ? 23.499 -3.205 41.058 1.00 16.42 269 GLU F CA 1
ATOM 1607 C C . GLU A 1 189 ? 22.988 -2.060 40.204 1.00 16.04 269 GLU F C 1
ATOM 1608 O O . GLU A 1 189 ? 21.958 -1.454 40.516 1.00 16.90 269 GLU F O 1
ATOM 1614 N N . SER A 1 190 ? 23.725 -1.762 39.135 1.00 15.61 270 SER F N 1
ATOM 1615 C CA . SER A 1 190 ? 23.330 -0.742 38.172 1.00 14.86 270 SER F CA 1
ATOM 1616 C C . SER A 1 190 ? 22.038 -1.173 37.483 1.00 14.09 270 SER F C 1
ATOM 1617 O O . SER A 1 190 ? 21.821 -2.360 37.249 1.00 14.55 270 SER F O 1
ATOM 1620 N N . PHE A 1 191 ? 21.169 -0.215 37.185 1.00 13.40 271 PHE F N 1
ATOM 1621 C CA . PHE A 1 191 ? 19.864 -0.553 36.623 1.00 12.53 271 PHE F CA 1
ATOM 1622 C C . PHE A 1 191 ? 19.870 -0.629 35.097 1.00 11.86 271 PHE F C 1
ATOM 1623 O O . PHE A 1 191 ? 20.179 0.350 34.422 1.00 11.82 271 PHE F O 1
ATOM 1631 N N . ALA A 1 192 ? 19.518 -1.803 34.577 1.00 11.26 272 ALA F N 1
ATOM 1632 C CA . ALA A 1 192 ? 19.142 -1.960 33.166 1.00 10.76 272 ALA F CA 1
ATOM 1633 C C . ALA A 1 192 ? 20.255 -1.680 32.141 1.00 10.70 272 ALA F C 1
ATOM 1634 O O . ALA A 1 192 ? 19.970 -1.392 30.974 1.00 10.21 272 ALA F O 1
ATOM 1636 N N . ASN A 1 193 ? 21.512 -1.778 32.568 1.00 10.36 273 ASN F N 1
ATOM 1637 C CA . ASN A 1 193 ? 22.635 -1.508 31.670 1.00 10.51 273 ASN F CA 1
ATOM 1638 C C . ASN A 1 193 ? 23.466 -2.744 31.314 1.00 10.22 273 ASN F C 1
ATOM 1639 O O . ASN A 1 193 ? 24.575 -2.621 30.789 1.00 10.38 273 ASN F O 1
ATOM 1644 N N . GLY A 1 194 ? 22.928 -3.926 31.599 1.00 9.82 274 GLY F N 1
ATOM 1645 C CA . GLY A 1 194 ? 23.590 -5.180 31.250 1.00 9.59 274 GLY F CA 1
ATOM 1646 C C . GLY A 1 194 ? 22.940 -5.867 30.063 1.00 9.32 274 GLY F C 1
ATOM 1647 O O . GLY A 1 194 ? 22.093 -5.280 29.377 1.00 9.57 274 GLY F O 1
ATOM 1648 N N . ILE A 1 195 ? 23.338 -7.116 29.828 1.00 9.23 275 ILE F N 1
ATOM 1649 C CA . ILE A 1 195 ? 22.719 -7.947 28.798 1.00 9.06 275 ILE F CA 1
ATOM 1650 C C . ILE A 1 195 ? 21.405 -8.465 29.383 1.00 8.97 275 ILE F C 1
ATOM 1651 O O . ILE A 1 195 ? 21.317 -9.590 29.905 1.00 9.71 275 ILE F O 1
ATOM 1656 N N . ASN A 1 196 ? 20.392 -7.610 29.306 1.00 8.90 276 ASN F N 1
ATOM 1657 C CA . ASN A 1 196 ? 19.142 -7.810 30.029 1.00 9.25 276 ASN F CA 1
ATOM 1658 C C . ASN A 1 196 ? 18.003 -8.207 29.111 1.00 9.08 276 ASN F C 1
ATOM 1659 O O . ASN A 1 196 ? 17.860 -7.660 28.017 1.00 8.67 276 ASN F O 1
ATOM 1664 N N . TRP A 1 197 ? 17.205 -9.166 29.567 1.00 9.35 277 TRP F N 1
ATOM 1665 C CA . TRP A 1 197 ? 15.964 -9.556 28.918 1.00 9.72 277 TRP F CA 1
ATOM 1666 C C . TRP A 1 197 ? 14.948 -9.552 30.049 1.00 10.48 277 TRP F C 1
ATOM 1667 O O . TRP A 1 197 ? 14.826 -10.527 30.796 1.00 10.80 277 TRP F O 1
ATOM 1678 N N . SER A 1 198 ? 14.241 -8.437 30.196 1.00 11.11 278 SER F N 1
ATOM 1679 C CA . SER A 1 198 ? 13.522 -8.172 31.445 1.00 11.80 278 SER F CA 1
ATOM 1680 C C . SER A 1 198 ? 12.345 -9.103 31.731 1.00 12.26 278 SER F C 1
ATOM 1681 O O . SER A 1 198 ? 12.004 -9.305 32.898 1.00 12.19 278 SER F O 1
ATOM 1684 N N . ALA A 1 199 ? 11.746 -9.680 30.692 1.00 12.47 279 ALA F N 1
ATOM 1685 C CA . ALA A 1 199 ? 10.646 -10.635 30.875 1.00 13.45 279 ALA F CA 1
ATOM 1686 C C . ALA A 1 199 ? 11.083 -11.915 31.585 1.00 14.44 279 ALA F C 1
ATOM 1687 O O . ALA A 1 199 ? 10.251 -12.615 32.170 1.00 15.86 279 ALA F O 1
ATOM 1689 N N . ALA A 1 200 ? 12.376 -12.221 31.537 1.00 14.96 280 ALA F N 1
ATOM 1690 C CA . ALA A 1 200 ? 12.895 -13.445 32.141 1.00 16.20 280 ALA F CA 1
ATOM 1691 C C . ALA A 1 200 ? 13.645 -13.196 33.447 1.00 17.20 280 ALA F C 1
ATOM 1692 O O . ALA A 1 200 ? 13.163 -13.582 34.513 1.00 18.68 280 ALA F O 1
ATOM 1694 N N . LYS A 1 201 ? 14.824 -12.574 33.367 1.00 17.71 281 LYS F N 1
ATOM 1695 C CA . LYS A 1 201 ? 15.658 -12.336 34.558 1.00 17.98 281 LYS F CA 1
ATOM 1696 C C . LYS A 1 201 ? 15.648 -10.884 35.061 1.00 17.60 281 LYS F C 1
ATOM 1697 O O . LYS A 1 201 ? 16.355 -10.551 36.010 1.00 17.66 281 LYS F O 1
ATOM 1703 N N . GLY A 1 202 ? 14.849 -10.022 34.435 1.00 17.41 282 GLY F N 1
ATOM 1704 C CA . GLY A 1 202 ? 14.685 -8.648 34.908 1.00 16.13 282 GLY F CA 1
ATOM 1705 C C . GLY A 1 202 ? 15.771 -7.675 34.472 1.00 14.93 282 GLY F C 1
ATOM 1706 O O . GLY A 1 202 ? 16.564 -7.972 33.582 1.00 15.13 282 GLY F O 1
ATOM 1707 N N . TYR A 1 203 ? 15.800 -6.509 35.109 1.00 13.86 283 TYR 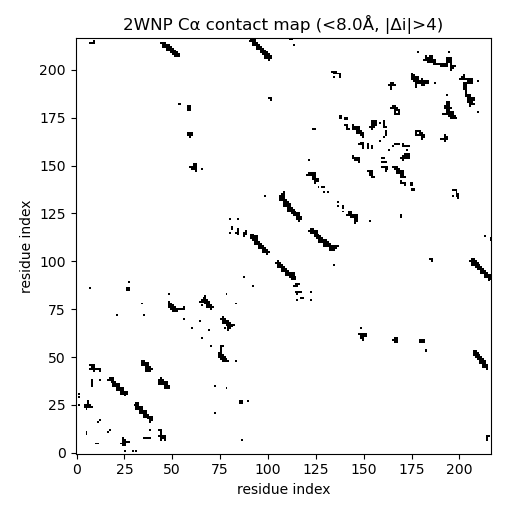F N 1
ATOM 1708 C CA . TYR A 1 203 ? 16.696 -5.427 34.709 1.00 12.85 283 TYR F CA 1
ATOM 1709 C C . TYR A 1 203 ? 18.037 -5.401 35.442 1.00 12.72 283 TYR F C 1
ATOM 1710 O O . TYR A 1 203 ? 18.855 -4.510 35.209 1.00 12.64 283 TYR F O 1
ATOM 1719 N N . LYS A 1 204 ? 18.260 -6.366 36.333 1.00 12.55 284 LYS F N 1
ATOM 1720 C CA . LYS A 1 204 ? 19.461 -6.369 37.169 1.00 13.19 284 LYS F CA 1
ATOM 1721 C C . LYS A 1 204 ? 20.191 -7.715 37.123 1.00 12.81 284 LYS F C 1
ATOM 1722 O O . LYS A 1 204 ? 20.886 -8.102 38.075 1.00 13.46 284 LYS F O 1
ATOM 1728 N N . TYR A 1 205 ? 20.040 -8.412 35.998 1.00 12.35 285 TYR F N 1
ATOM 1729 C CA . TYR A 1 205 ? 20.759 -9.653 35.746 1.00 11.83 285 TYR F CA 1
ATOM 1730 C C . TYR A 1 205 ? 21.220 -9.702 34.292 1.00 11.47 285 TYR F C 1
ATOM 1731 O O . TYR A 1 205 ? 20.398 -9.632 33.370 1.00 11.43 285 TYR F O 1
ATOM 1740 N N . SER A 1 206 ? 22.529 -9.859 34.104 1.00 10.94 286 SER F N 1
ATOM 1741 C CA . SER A 1 206 ? 23.146 -9.858 32.773 1.00 10.81 286 SER F CA 1
ATOM 1742 C C . SER A 1 206 ? 23.513 -11.286 32.348 1.00 10.94 286 SER F C 1
ATOM 1743 O O . SER A 1 206 ? 24.267 -11.977 33.042 1.00 11.46 286 SER F O 1
ATOM 1746 N N . TYR A 1 207 ? 22.983 -11.719 31.203 1.00 10.56 287 TYR F N 1
ATOM 1747 C CA . TYR A 1 207 ? 23.146 -13.103 30.730 1.00 10.70 287 TYR F CA 1
ATOM 1748 C C . TYR A 1 207 ? 24.581 -13.459 30.344 1.00 10.77 287 TYR F C 1
ATOM 1749 O O . TYR A 1 207 ? 25.375 -12.580 29.973 1.00 10.89 287 TYR F O 1
ATOM 1758 N N A LYS A 1 208 ? 24.907 -14.750 30.430 0.50 10.73 288 LYS F N 1
ATOM 1759 N N B LYS A 1 208 ? 24.894 -14.752 30.439 0.50 10.60 288 LYS F N 1
ATOM 1760 C CA A LYS A 1 208 ? 26.224 -15.248 30.021 0.50 10.82 288 LYS F CA 1
ATOM 1761 C CA B LYS A 1 208 ? 26.195 -15.294 30.040 0.50 10.55 288 LYS F CA 1
ATOM 1762 C C A LYS A 1 208 ? 26.346 -15.358 28.499 0.50 10.62 288 LYS F C 1
ATOM 1763 C C B LYS A 1 208 ? 26.334 -15.355 28.516 0.50 10.49 288 LYS F C 1
ATOM 1764 O O A LYS A 1 208 ? 27.401 -15.057 27.926 0.50 10.65 288 LYS F O 1
ATOM 1765 O O B LYS A 1 208 ? 27.386 -15.012 27.962 0.50 10.52 288 LYS F O 1
ATOM 1776 N N . VAL A 1 209 ? 25.268 -15.803 27.858 1.00 10.01 289 VAL F N 1
ATOM 1777 C CA . VAL A 1 209 ? 25.241 -15.998 26.413 1.00 10.16 289 VAL F CA 1
ATOM 1778 C C . VAL A 1 209 ? 23.994 -15.344 25.842 1.00 9.48 289 VAL F C 1
ATOM 1779 O O . VAL A 1 209 ? 22.903 -15.455 26.408 1.00 9.74 289 VAL F O 1
ATOM 1783 N N A SER A 1 210 ? 24.183 -14.663 24.713 0.50 9.37 290 SER F N 1
ATOM 1784 N N B SER A 1 210 ? 24.169 -14.623 24.737 0.50 9.09 290 SER F N 1
ATOM 1785 C CA A SER A 1 210 ? 23.100 -14.167 23.880 0.50 9.32 290 SER F CA 1
ATOM 1786 C CA B SER A 1 210 ? 23.052 -14.219 23.892 0.50 8.75 290 SER F CA 1
ATOM 1787 C C A SER A 1 210 ? 23.404 -14.535 22.430 0.50 9.02 290 SER F C 1
ATOM 1788 C C B SER A 1 210 ? 23.390 -14.537 22.443 0.50 8.71 290 SER F C 1
ATOM 1789 O O A SER A 1 210 ? 24.546 -14.392 21.976 0.50 8.80 290 SER F O 1
ATOM 1790 O O B SER A 1 210 ? 24.533 -14.361 22.006 0.50 8.51 290 SER F O 1
ATOM 1795 N N . GLU A 1 211 ? 22.395 -15.036 21.718 1.00 8.68 291 GLU F N 1
ATOM 1796 C CA . GLU A 1 211 ? 22.516 -15.313 20.284 1.00 9.25 291 GLU F CA 1
ATOM 1797 C C . GLU A 1 211 ? 21.221 -14.861 19.602 1.00 8.78 291 GLU F C 1
ATOM 1798 O O . GLU A 1 211 ? 20.126 -15.266 20.008 1.00 9.81 291 GLU F O 1
ATOM 1804 N N . MET A 1 212 ? 21.341 -14.009 18.588 1.00 7.64 292 MET F N 1
ATOM 1805 C CA . MET A 1 212 ? 20.166 -13.536 17.837 1.00 7.65 292 MET F CA 1
ATOM 1806 C C . MET A 1 212 ? 20.307 -14.054 16.413 1.00 7.47 292 MET F C 1
ATOM 1807 O O . MET A 1 212 ? 21.379 -13.929 15.812 1.00 7.80 292 MET F O 1
ATOM 1812 N N . LYS A 1 213 ? 19.252 -14.670 15.878 1.00 7.42 293 LYS F N 1
ATOM 1813 C CA . LYS A 1 213 ? 19.389 -15.421 14.630 1.00 7.80 293 LYS F CA 1
ATOM 1814 C C . LYS A 1 213 ? 18.073 -15.470 13.855 1.00 8.26 293 LYS F C 1
ATOM 1815 O O . LYS A 1 213 ? 16.983 -15.351 14.445 1.00 9.04 293 LYS F O 1
ATOM 1821 N N . VAL A 1 214 ? 18.188 -15.621 12.536 1.00 8.73 294 VAL F N 1
ATOM 1822 C CA . VAL A 1 214 ? 17.026 -15.575 11.641 1.00 10.28 294 VAL F CA 1
ATOM 1823 C C . VAL A 1 214 ? 16.957 -16.778 10.696 1.00 11.16 294 VAL F C 1
ATOM 1824 O O . VAL A 1 214 ? 1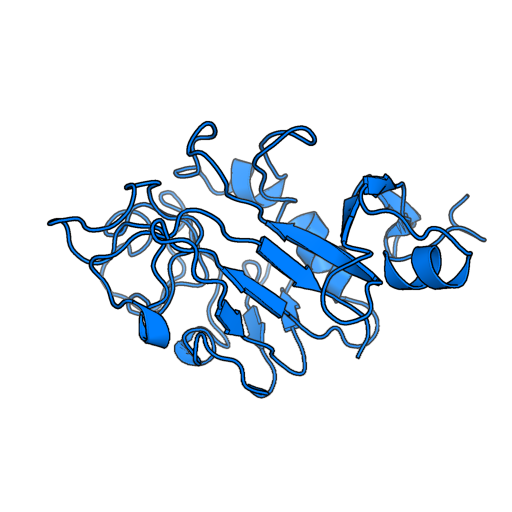7.984 -17.379 10.361 1.00 10.65 294 VAL F O 1
ATOM 1828 N N A ARG A 1 215 ? 15.746 -17.121 10.266 0.50 11.88 295 ARG F N 1
ATOM 1829 N N B ARG A 1 215 ? 15.736 -17.113 10.275 0.50 11.87 295 ARG F N 1
ATOM 1830 C CA A ARG A 1 215 ? 15.545 -18.205 9.306 0.50 12.89 295 ARG F CA 1
ATOM 1831 C CA B ARG A 1 215 ? 15.457 -18.255 9.394 0.50 12.86 295 ARG F CA 1
ATOM 1832 C C A ARG A 1 215 ? 14.241 -17.963 8.557 0.50 13.58 295 ARG F C 1
ATOM 1833 C C B ARG A 1 215 ? 14.232 -17.898 8.542 0.50 13.58 295 ARG F C 1
ATOM 1834 O O A ARG A 1 215 ? 13.279 -17.463 9.150 0.50 13.43 295 ARG F O 1
ATOM 1835 O O B ARG A 1 215 ? 13.333 -17.214 9.035 0.50 13.37 295 ARG F O 1
ATOM 1850 N N . PRO A 1 216 ? 14.192 -18.320 7.257 1.00 14.24 296 PRO F N 1
ATOM 1851 C CA . PRO A 1 216 ? 12.957 -18.108 6.476 1.00 15.61 296 PRO F CA 1
ATOM 1852 C C . PRO A 1 216 ? 11.713 -18.660 7.176 1.00 17.08 296 PRO F C 1
ATOM 1853 O O . PRO A 1 216 ? 11.736 -19.775 7.705 1.00 16.97 296 PRO F O 1
ATOM 1857 N N . ALA A 1 217 ? 10.651 -17.856 7.204 1.00 18.69 297 ALA F N 1
ATOM 1858 C CA . ALA A 1 217 ? 9.388 -18.256 7.818 1.00 20.35 297 ALA F CA 1
ATOM 1859 C C . ALA A 1 217 ? 8.719 -19.349 6.997 1.00 21.28 297 ALA F C 1
ATOM 1860 O O . ALA A 1 217 ? 7.995 -20.187 7.531 1.00 22.71 297 ALA F O 1
#

Radius of gyration: 16.2 Å; Cα contacts (8 Å, |Δi|>4): 638; chains: 1; bounding box: 32×44×51 Å

Sequence (217 aa):
SCATGPRRNCKDLLDRGYFLSGWHTIIYLPDCRPLTVLCDMDTDGGGWTVFQRRRMMDGSVDFYRDWAAYKQGFGSQLGEFWLGNDNIHALTAQGSSEELRVDLVDFEEGNHHQFAKKYKKSFKVADEAEEKKYKLVLGAFVGGSAGNSLTGHNNNFFSTKDQDNDVSSSNCAEEKFQQGAWWYADCHASNLNGLYLMMGPHESFANGINWSAAKGYKYSYKKVSSEMKVRRPA

B-factor: mean 14.19, std 8.63, range [5.42, 182.25]

Nearest PDB structures (foldseek):
  2wnp-assembly1_F  TM=1.005E+00  e=1.447E-50  Homo sapiens
  2jhm-assembly1_F  TM=1.004E+00  e=2.635E-50  Homo sapiens
  2jhk-assembly1_F  TM=1.004E+00  e=3.463E-49  Homo sapiens
  4r9t-assembly1_B  TM=1.000E+00  e=4.746E-45  Homo sapiens
  2j3o-assembly1_C  TM=1.000E+00  e=1.443E-43  Homo sapiens